Protein AF-A0A522T833-F1 (afdb_monomer)

Secondary structure (DSSP, 8-state):
-HHHHHHHHHHHHHHHHHTT-HHHHHHHHHHHHHHHHHHHHHHHHHHTTT-SGGGGHHHHHHHHHHHHHHHHHH-GGGGTTHHHHHHHHHHHHHHHHHHHHHHHHHTSTTGGGGHHHHHHHSS-SSHHHHHHHHHHHHHHHHHSPPS---S---HHHHHHHHHHHHHHHHHHHHHHHHHHHHHHHTTTT-SGGGGHHHHHHHHHHHHHH-SSS-TTHHHHHHHHHHHHHHHHHHHHHHHHHTSTTGGGGHHHHHHHSS-SSHHHHHHHHHHHHHHHHHHS--

Nearest PDB structures (foldseek):
  6xbw-assembly1_l  TM=3.182E-01  e=1.908E+00  Bos taurus
  8s5u-assembly1_A  TM=2.379E-01  e=3.108E+00  Homo sapiens
  7vvo-assembly1_R  TM=2.683E-01  e=6.320E+00  Homo sapiens

Mean predicted aligned error: 5.24 Å

Solvent-accessible surface area (backbone atoms only — not comparable to full-atom values): 13547 Å² total; per-residue (Å²): 125,72,73,58,60,53,50,51,49,24,50,49,51,40,48,35,41,55,64,31,43,48,25,29,55,32,14,33,48,14,7,52,52,19,40,56,45,24,58,52,48,46,49,55,38,53,75,62,62,53,84,45,78,72,64,50,50,59,43,55,37,17,52,49,31,18,52,31,11,47,47,14,40,76,36,56,70,34,24,67,54,50,19,35,55,45,13,52,53,32,34,53,48,18,55,51,47,29,53,52,21,52,52,46,23,48,68,37,86,70,19,72,84,36,42,71,65,26,53,41,77,33,50,64,63,35,57,30,54,51,50,26,48,22,21,49,34,20,42,54,18,34,72,41,68,58,66,90,63,98,57,70,66,54,69,69,56,43,50,48,51,22,52,53,27,17,50,46,17,18,54,36,19,43,35,44,21,53,51,45,49,38,59,35,51,76,58,68,48,77,47,77,73,59,50,49,53,55,55,45,16,55,52,35,16,52,42,37,67,44,92,73,73,67,85,62,49,36,42,52,39,12,52,50,31,30,52,48,10,54,52,42,26,53,54,24,50,50,50,22,49,68,38,86,66,21,78,84,34,41,68,60,24,55,67,76,40,52,69,49,55,57,25,50,56,38,14,48,23,11,49,35,26,39,54,18,49,40,43,52,76,133

Sequence (282 aa):
MPGATLRELETAVVAEAEAGRMQRSLALLAGLTSGLSGLEVGYMHYRAGFGQRIMWTPIVMTQALQAAGIAAAIQPKLARTLLPAVSALTAVDCATGWFFHIRGIARKPGGWRLIVPNLAMGPPLFAPLLLGISAYLGILAARLQPEFSSASVPAGLRESIERHLCLATGIAALCSGGEALYSHHKNNFRYWVQWTPIAVAPALAAAAFARRGPRWLLPALSVAAMADGAAGFGYHARGILRRPGGHKHLIYNILYGPPVLAPLLFAACGFFGLLATALRGK

Structure (mmCIF, N/CA/C/O backbone):
data_AF-A0A522T833-F1
#
_entry.id   AF-A0A522T833-F1
#
loop_
_atom_site.group_PDB
_atom_site.id
_atom_site.type_symbol
_atom_site.label_atom_id
_atom_site.label_alt_id
_atom_site.label_comp_id
_atom_site.label_asym_id
_atom_site.label_entity_id
_atom_site.label_seq_id
_atom_site.pdbx_PDB_ins_code
_atom_site.Cartn_x
_atom_site.Cartn_y
_atom_site.Cartn_z
_atom_site.occupancy
_atom_site.B_iso_or_equiv
_atom_site.auth_seq_id
_atom_site.auth_comp_id
_atom_site.auth_asym_id
_atom_site.auth_atom_id
_atom_site.pdbx_PDB_model_num
ATOM 1 N N . MET A 1 1 ? 1.651 -26.709 13.028 1.00 45.81 1 MET A N 1
ATOM 2 C CA . MET A 1 1 ? 0.940 -25.956 14.084 1.00 45.81 1 MET A CA 1
ATOM 3 C C . MET A 1 1 ? 0.514 -24.526 13.666 1.00 45.81 1 MET A C 1
ATOM 5 O O . MET A 1 1 ? 0.789 -23.600 14.412 1.00 45.81 1 MET A O 1
ATOM 9 N N . PRO A 1 2 ? -0.207 -24.286 12.545 1.00 47.78 2 PRO A N 1
ATOM 10 C CA . PRO A 1 2 ? -0.674 -22.926 12.192 1.00 47.78 2 PRO A CA 1
ATOM 11 C C . PRO A 1 2 ? -1.841 -22.416 13.059 1.00 47.78 2 PRO A C 1
ATOM 13 O O . PRO A 1 2 ? -2.069 -21.218 13.185 1.00 47.78 2 PRO A O 1
ATOM 16 N N . GLY A 1 3 ? -2.609 -23.337 13.652 1.00 53.69 3 GLY A N 1
ATOM 17 C CA . GLY A 1 3 ? -3.829 -23.013 14.395 1.00 53.69 3 GLY A CA 1
ATOM 18 C C . GLY A 1 3 ? -3.614 -22.445 15.801 1.00 53.69 3 GLY A C 1
ATOM 19 O O . GLY A 1 3 ? -4.577 -21.950 16.373 1.00 53.69 3 GLY A O 1
ATOM 20 N N . ALA A 1 4 ? -2.400 -22.525 16.357 1.00 58.91 4 ALA A N 1
ATOM 21 C CA . ALA A 1 4 ? -2.064 -21.906 17.643 1.00 58.91 4 ALA A CA 1
ATOM 22 C C . ALA A 1 4 ? -1.753 -20.412 17.454 1.00 58.91 4 ALA A C 1
ATOM 24 O O . ALA A 1 4 ? -2.368 -19.566 18.092 1.00 58.91 4 ALA A O 1
ATOM 25 N N . THR A 1 5 ? -0.930 -20.085 16.454 1.00 67.69 5 THR A N 1
ATOM 26 C CA . THR A 1 5 ? -0.502 -18.715 16.132 1.00 67.69 5 THR A CA 1
ATOM 27 C C . THR A 1 5 ? -1.657 -17.823 15.671 1.00 67.69 5 THR A C 1
ATOM 29 O O . THR A 1 5 ? -1.724 -16.651 16.028 1.00 67.69 5 THR A O 1
ATOM 32 N N . LEU A 1 6 ? -2.611 -18.372 14.904 1.00 67.31 6 LEU A N 1
ATOM 33 C CA . LEU A 1 6 ? -3.815 -17.631 14.503 1.00 67.31 6 LEU A CA 1
ATOM 34 C C . LEU A 1 6 ? -4.733 -17.317 15.693 1.00 67.31 6 LEU A C 1
ATOM 36 O O . LEU A 1 6 ? -5.297 -16.230 15.738 1.00 67.31 6 LEU A O 1
ATOM 40 N N . ARG A 1 7 ? -4.856 -18.232 16.665 1.00 73.62 7 ARG A N 1
ATOM 41 C CA . ARG A 1 7 ? -5.650 -17.998 17.883 1.00 73.62 7 ARG A CA 1
ATOM 42 C C . ARG A 1 7 ? -4.988 -16.982 18.805 1.00 73.62 7 ARG A C 1
ATOM 44 O O . ARG A 1 7 ? -5.686 -16.175 19.404 1.00 73.62 7 ARG A O 1
ATOM 51 N N . GLU A 1 8 ? -3.663 -16.999 18.908 1.00 76.19 8 GLU A N 1
ATOM 52 C CA . GLU A 1 8 ? -2.899 -15.989 19.650 1.00 76.19 8 GLU A CA 1
ATOM 53 C C . GLU A 1 8 ? -3.077 -14.597 19.033 1.00 76.19 8 GLU A C 1
ATOM 55 O O . GLU A 1 8 ? -3.381 -13.648 19.751 1.00 76.19 8 GLU A O 1
ATOM 60 N N . LEU A 1 9 ? -2.982 -14.484 17.702 1.00 69.81 9 LEU A N 1
ATOM 61 C CA . LEU A 1 9 ? -3.261 -13.240 16.974 1.00 69.81 9 LEU A CA 1
ATOM 62 C C . LEU A 1 9 ? -4.707 -12.773 17.152 1.00 69.81 9 LEU A C 1
ATOM 64 O O . LEU A 1 9 ? -4.934 -11.594 17.404 1.00 69.81 9 LEU A O 1
ATOM 68 N N . GLU A 1 10 ? -5.677 -13.683 17.042 1.00 73.81 10 GLU A N 1
ATOM 69 C CA . GLU A 1 10 ? -7.087 -13.379 17.293 1.00 73.81 10 GLU A CA 1
ATOM 70 C C . GLU A 1 10 ? -7.272 -12.837 18.712 1.00 73.81 10 GLU A C 1
ATOM 72 O O . GLU A 1 10 ? -7.846 -11.767 18.888 1.00 73.81 10 GLU A O 1
ATOM 77 N N . THR A 1 11 ? -6.698 -13.516 19.706 1.00 76.00 11 THR A N 1
ATOM 78 C CA . THR A 1 11 ? -6.766 -13.113 21.116 1.00 76.00 11 THR A CA 1
ATOM 79 C C . THR A 1 11 ? -6.113 -11.753 21.336 1.00 76.00 11 THR A C 1
ATOM 81 O O . THR A 1 11 ? -6.692 -10.912 22.010 1.00 76.00 11 THR A O 1
ATOM 84 N N . ALA A 1 12 ? -4.948 -11.494 20.737 1.00 73.31 12 ALA A N 1
ATOM 85 C CA . ALA A 1 12 ? -4.255 -10.216 20.857 1.00 73.31 12 ALA A CA 1
ATOM 86 C C . ALA A 1 12 ? -5.044 -9.070 20.207 1.00 73.31 12 ALA A C 1
ATOM 88 O O . ALA A 1 12 ? -5.226 -8.026 20.822 1.00 73.31 12 ALA A O 1
ATOM 89 N N . VAL A 1 13 ? -5.563 -9.256 18.989 1.00 70.62 13 VAL A N 1
ATOM 90 C CA . VAL A 1 13 ? -6.344 -8.223 18.284 1.00 70.62 13 VAL A CA 1
ATOM 91 C C . VAL A 1 13 ? -7.682 -7.970 18.975 1.00 70.62 13 VAL A C 1
ATOM 93 O O . VAL A 1 13 ? -8.104 -6.818 19.083 1.00 70.62 13 VAL A O 1
ATOM 96 N N . VAL A 1 14 ? -8.341 -9.023 19.465 1.00 69.75 14 VAL A N 1
ATOM 97 C CA . VAL A 1 14 ? -9.557 -8.897 20.274 1.00 69.75 14 VAL A CA 1
ATOM 98 C C . VAL A 1 14 ? -9.240 -8.182 21.583 1.00 69.75 14 VAL A C 1
ATOM 100 O O . VAL A 1 14 ? -9.942 -7.234 21.899 1.00 69.75 14 VAL A O 1
ATOM 103 N N . ALA A 1 15 ? -8.151 -8.519 22.275 1.00 68.56 15 ALA A N 1
ATOM 104 C CA . ALA A 1 15 ? -7.731 -7.826 23.491 1.00 68.56 15 ALA A CA 1
ATOM 105 C C . ALA A 1 15 ? -7.386 -6.346 23.240 1.00 68.56 15 ALA A C 1
ATOM 107 O O . ALA A 1 15 ? -7.728 -5.494 24.051 1.00 68.56 15 ALA A O 1
ATOM 108 N N . GLU A 1 16 ? -6.752 -6.001 22.113 1.00 70.12 16 GLU A N 1
ATOM 109 C CA . GLU A 1 16 ? -6.527 -4.607 21.697 1.00 70.12 16 GLU A CA 1
ATOM 110 C C . GLU A 1 16 ? -7.848 -3.876 21.411 1.00 70.12 16 GLU A C 1
ATOM 112 O O . GLU A 1 16 ? -8.008 -2.707 21.772 1.00 70.12 16 GLU A O 1
ATOM 117 N N . ALA A 1 17 ? -8.804 -4.556 20.768 1.00 63.91 17 ALA A N 1
ATOM 118 C CA . ALA A 1 17 ? -10.136 -4.017 20.522 1.00 63.91 17 ALA A CA 1
ATOM 119 C C . ALA A 1 17 ? -10.894 -3.797 21.839 1.00 63.91 17 ALA A C 1
ATOM 121 O O . ALA A 1 17 ? -11.372 -2.694 22.083 1.00 63.91 17 ALA A O 1
ATOM 122 N N . GLU A 1 18 ? -10.950 -4.809 22.703 1.00 62.34 18 GLU A N 1
ATOM 123 C CA . GLU A 1 18 ? -11.589 -4.787 24.023 1.00 62.34 18 GLU A CA 1
ATOM 124 C C . GLU A 1 18 ? -10.949 -3.760 24.956 1.00 62.34 18 GLU A C 1
ATOM 126 O O . GLU A 1 18 ? -11.654 -3.091 25.705 1.00 62.34 18 GLU A O 1
ATOM 131 N N . ALA A 1 19 ? -9.634 -3.560 24.857 1.00 61.16 19 ALA A N 1
ATOM 132 C CA . ALA A 1 19 ? -8.929 -2.521 25.594 1.00 61.16 19 ALA A CA 1
ATOM 133 C C . ALA A 1 19 ? -9.053 -1.117 24.969 1.00 61.16 19 ALA A C 1
ATOM 135 O O . ALA A 1 19 ? -8.420 -0.175 25.449 1.00 61.16 19 ALA A O 1
ATOM 136 N N . GLY A 1 20 ? -9.833 -0.957 23.893 1.00 60.78 20 GLY A N 1
ATOM 137 C CA . GLY A 1 20 ? -10.094 0.334 23.254 1.00 60.78 20 GLY A CA 1
ATOM 138 C C . GLY A 1 20 ? -8.896 0.933 22.507 1.00 60.78 20 GLY A C 1
ATOM 139 O O . GLY A 1 20 ? -8.914 2.114 22.163 1.00 60.78 20 GLY A O 1
ATOM 140 N N . ARG A 1 21 ? -7.856 0.140 22.226 1.00 76.06 21 ARG A N 1
ATOM 141 C CA . ARG A 1 21 ? -6.595 0.596 21.612 1.00 76.06 21 ARG A CA 1
ATOM 142 C C . ARG A 1 21 ? -6.594 0.543 20.084 1.00 76.06 21 ARG A C 1
ATOM 144 O O . ARG A 1 21 ? -5.669 1.035 19.439 1.00 76.06 21 ARG A O 1
ATOM 151 N N . MET A 1 22 ? -7.663 0.018 19.481 1.00 81.00 22 MET A N 1
ATOM 152 C CA . MET A 1 22 ? -7.823 -0.116 18.026 1.00 81.00 22 MET A CA 1
ATOM 153 C C . MET A 1 22 ? -7.601 1.199 17.261 1.00 81.00 22 MET A C 1
ATOM 155 O O . MET A 1 22 ? -7.040 1.190 16.165 1.00 81.00 22 MET A O 1
ATOM 159 N N . GLN A 1 23 ? -7.989 2.340 17.843 1.00 88.19 23 GLN A N 1
ATOM 160 C CA . GLN A 1 23 ? -7.708 3.654 17.261 1.00 88.19 23 GLN A CA 1
ATOM 161 C C . GLN A 1 23 ? -6.204 3.865 17.051 1.00 88.19 23 GLN A C 1
ATOM 163 O O . GLN A 1 23 ? -5.796 4.285 15.965 1.00 88.19 23 GLN A O 1
ATOM 168 N N . ARG A 1 24 ? -5.381 3.583 18.071 1.00 89.44 24 ARG A N 1
ATOM 169 C CA . ARG A 1 24 ? -3.925 3.768 18.012 1.00 89.44 24 ARG A CA 1
ATOM 170 C C . ARG A 1 24 ? -3.296 2.814 17.012 1.00 89.44 24 ARG A C 1
ATOM 172 O O . ARG A 1 24 ? -2.482 3.250 16.205 1.00 89.44 24 ARG A O 1
ATOM 179 N N . SER A 1 25 ? -3.717 1.551 17.015 1.00 89.56 25 SER A N 1
ATOM 180 C CA . SER A 1 25 ? -3.191 0.544 16.090 1.00 89.56 25 SER A CA 1
ATOM 181 C C . SER A 1 25 ? -3.499 0.893 14.633 1.00 89.56 25 SER A C 1
ATOM 183 O O . SER A 1 25 ? -2.603 0.826 13.796 1.00 89.56 25 SER A O 1
ATOM 185 N N . LEU A 1 26 ? -4.720 1.346 14.318 1.00 91.75 26 LEU A N 1
ATOM 186 C CA . LEU A 1 26 ? -5.066 1.795 12.963 1.00 91.75 26 LEU A CA 1
ATOM 187 C C . LEU A 1 26 ? -4.361 3.100 12.570 1.00 91.75 26 LEU A C 1
ATOM 189 O O . LEU A 1 26 ? -3.953 3.238 11.419 1.00 91.75 26 LEU A O 1
ATOM 193 N N . ALA A 1 27 ? -4.178 4.038 13.506 1.00 94.75 27 ALA A N 1
ATOM 194 C CA . ALA A 1 27 ? -3.418 5.264 13.259 1.00 94.75 27 ALA A CA 1
ATOM 195 C C . ALA A 1 27 ? -1.940 4.966 12.962 1.00 94.75 27 ALA A C 1
ATOM 197 O O . ALA A 1 27 ? -1.383 5.490 11.995 1.00 94.75 27 ALA A O 1
ATOM 198 N N . LEU A 1 28 ? -1.324 4.077 13.746 1.00 94.69 28 LEU A N 1
ATOM 199 C CA . LEU A 1 28 ? 0.041 3.621 13.512 1.00 94.69 28 LEU A CA 1
ATOM 200 C C . LEU A 1 28 ? 0.145 2.888 12.174 1.00 94.69 28 LEU A C 1
ATOM 202 O O . LEU A 1 28 ? 1.063 3.156 11.406 1.00 94.69 28 LEU A O 1
ATOM 206 N N . LEU A 1 29 ? -0.814 2.011 11.869 1.00 95.00 29 LEU A N 1
ATOM 207 C CA . LEU A 1 29 ? -0.853 1.278 10.608 1.00 95.00 29 LEU A CA 1
ATOM 208 C C . LEU A 1 29 ? -0.927 2.229 9.412 1.00 95.00 29 LEU A C 1
ATOM 210 O O . LEU A 1 29 ? -0.100 2.112 8.514 1.00 95.00 29 LEU A O 1
ATOM 214 N N . ALA A 1 30 ? -1.836 3.210 9.446 1.00 97.06 30 ALA A N 1
ATOM 215 C CA . ALA A 1 30 ? -1.938 4.258 8.433 1.00 97.06 30 ALA A CA 1
ATOM 216 C C . ALA A 1 30 ? -0.611 5.010 8.253 1.00 97.06 30 ALA A C 1
ATOM 218 O O . ALA A 1 30 ? -0.173 5.243 7.125 1.00 97.06 30 ALA A O 1
ATOM 219 N N . GLY A 1 31 ? 0.058 5.355 9.358 1.00 97.62 31 GLY A N 1
ATOM 220 C CA . GLY A 1 31 ? 1.338 6.052 9.318 1.00 97.62 31 GLY A CA 1
ATOM 221 C C . GLY A 1 31 ? 2.476 5.202 8.736 1.00 97.62 31 GLY A C 1
ATOM 222 O O . GLY A 1 31 ? 3.227 5.673 7.881 1.00 97.62 31 GLY A O 1
ATOM 223 N N . LEU A 1 32 ? 2.592 3.937 9.150 1.00 96.12 32 LEU A N 1
ATOM 224 C CA . LEU A 1 32 ? 3.627 3.013 8.675 1.00 96.12 32 LEU A CA 1
ATOM 225 C C . LEU A 1 32 ? 3.449 2.667 7.193 1.00 96.12 32 LEU A C 1
ATOM 227 O O . LEU A 1 32 ? 4.419 2.713 6.433 1.00 96.12 32 LEU A O 1
ATOM 231 N N . THR A 1 33 ? 2.222 2.369 6.755 1.00 96.19 33 THR A N 1
ATOM 232 C CA . THR A 1 33 ? 1.945 2.067 5.343 1.00 96.19 33 THR A CA 1
ATOM 233 C C . THR A 1 33 ? 2.114 3.304 4.464 1.00 96.19 33 THR A C 1
ATOM 235 O O . THR A 1 33 ? 2.629 3.186 3.350 1.00 96.19 33 THR A O 1
ATOM 238 N N . SER A 1 34 ? 1.780 4.496 4.976 1.00 97.94 34 SER A N 1
ATOM 239 C CA . SER A 1 34 ? 2.074 5.770 4.310 1.00 97.94 34 SER A CA 1
ATOM 240 C C . SER A 1 34 ? 3.576 6.005 4.161 1.00 97.94 34 SER A C 1
ATOM 242 O O . SER A 1 34 ? 4.025 6.403 3.092 1.00 97.94 34 SER A O 1
ATOM 244 N N . GLY A 1 35 ? 4.374 5.702 5.188 1.00 96.94 35 GLY A N 1
ATOM 245 C CA . GLY A 1 35 ? 5.833 5.814 5.139 1.00 96.94 35 GLY A CA 1
ATOM 246 C C . GLY A 1 35 ? 6.479 4.902 4.098 1.00 96.94 35 GLY A C 1
ATOM 247 O O . GLY A 1 35 ? 7.267 5.363 3.273 1.00 96.94 35 GLY A O 1
ATOM 248 N N . LEU A 1 36 ? 6.099 3.619 4.093 1.00 94.62 36 LEU A N 1
ATOM 249 C CA . LEU A 1 36 ? 6.553 2.658 3.078 1.00 94.62 36 LEU A CA 1
ATOM 250 C C . LEU A 1 36 ? 6.160 3.112 1.667 1.00 94.62 36 LEU A C 1
ATOM 252 O O . LEU A 1 36 ? 6.987 3.091 0.755 1.00 94.62 36 LEU A O 1
ATOM 256 N N . SER A 1 37 ? 4.922 3.584 1.505 1.00 95.50 37 SER A N 1
ATOM 257 C CA . SER A 1 37 ? 4.444 4.143 0.238 1.00 95.50 37 SER A CA 1
ATOM 258 C C . SER A 1 37 ? 5.213 5.408 -0.148 1.00 95.50 37 SER A C 1
ATOM 260 O O . SER A 1 37 ? 5.535 5.579 -1.314 1.00 95.50 37 SER A O 1
ATOM 262 N N . GLY A 1 38 ? 5.553 6.278 0.805 1.00 95.62 38 GLY A N 1
ATOM 263 C CA . GLY A 1 38 ? 6.277 7.529 0.573 1.00 95.62 38 GLY A CA 1
ATOM 264 C C . GLY A 1 38 ? 7.696 7.322 0.058 1.00 95.62 38 GLY A C 1
ATOM 265 O O . GLY A 1 38 ? 8.121 8.028 -0.857 1.00 95.62 38 GLY A O 1
ATOM 266 N N . LEU A 1 39 ? 8.402 6.313 0.579 1.00 93.56 39 LEU A N 1
ATOM 267 C CA . LEU A 1 39 ? 9.700 5.901 0.042 1.00 93.56 39 LEU A CA 1
ATOM 268 C C . LEU A 1 39 ? 9.568 5.477 -1.426 1.00 93.56 39 LEU A C 1
ATOM 270 O O . LEU A 1 39 ? 10.308 5.970 -2.276 1.00 93.56 39 LEU A O 1
ATOM 274 N N . GLU A 1 40 ? 8.589 4.618 -1.724 1.00 92.19 40 GLU A N 1
ATOM 275 C CA . GLU A 1 40 ? 8.315 4.108 -3.070 1.00 92.19 40 GLU A CA 1
ATOM 276 C C . GLU A 1 40 ? 7.911 5.231 -4.046 1.00 92.19 40 GLU A C 1
ATOM 278 O O . GLU A 1 40 ? 8.488 5.379 -5.123 1.00 92.19 40 GLU A O 1
ATOM 283 N N . VAL A 1 41 ? 6.971 6.085 -3.636 1.00 93.75 41 VAL A N 1
ATOM 284 C CA . VAL A 1 41 ? 6.493 7.256 -4.384 1.00 93.75 41 VAL A CA 1
ATOM 285 C C . VAL A 1 41 ? 7.640 8.209 -4.694 1.00 93.75 41 VAL A C 1
ATOM 287 O O . VAL A 1 41 ? 7.798 8.616 -5.846 1.00 93.75 41 VAL A O 1
ATOM 290 N N . GLY A 1 42 ? 8.451 8.556 -3.689 1.00 92.81 42 GLY A N 1
ATOM 291 C CA . GLY A 1 42 ? 9.518 9.541 -3.831 1.00 92.81 42 GLY A CA 1
ATOM 292 C C . GLY A 1 42 ? 10.517 9.147 -4.910 1.00 92.81 42 GLY A C 1
ATOM 293 O O . GLY A 1 42 ? 10.820 9.936 -5.808 1.00 92.81 42 GLY A O 1
ATOM 294 N N . TYR A 1 43 ? 10.977 7.897 -4.879 1.00 89.94 43 TYR A N 1
ATOM 295 C CA . TYR A 1 43 ? 11.963 7.445 -5.849 1.00 89.94 43 TYR A CA 1
ATOM 296 C C . TYR A 1 43 ? 11.334 7.158 -7.227 1.00 89.94 43 TYR A C 1
ATOM 298 O O . TYR A 1 43 ? 11.963 7.421 -8.253 1.00 89.94 43 TYR A O 1
ATOM 306 N N . MET A 1 44 ? 10.081 6.693 -7.295 1.00 90.38 44 MET A N 1
ATOM 307 C CA . MET A 1 44 ? 9.386 6.489 -8.574 1.00 90.38 44 MET A CA 1
ATOM 308 C C . MET A 1 44 ? 9.102 7.811 -9.296 1.00 90.38 44 MET A C 1
ATOM 310 O O . MET A 1 44 ? 9.288 7.904 -10.512 1.00 90.38 44 MET A O 1
ATOM 314 N N . HIS A 1 45 ? 8.731 8.860 -8.561 1.00 93.75 45 HIS A N 1
ATOM 315 C CA . HIS A 1 45 ? 8.558 10.200 -9.122 1.00 93.75 45 HIS A CA 1
ATOM 316 C C . HIS A 1 45 ? 9.900 10.835 -9.510 1.00 93.75 45 HIS A C 1
ATOM 318 O O . HIS A 1 45 ? 9.975 11.511 -10.540 1.00 93.75 45 HIS A O 1
ATOM 324 N N . TYR A 1 46 ? 10.972 10.540 -8.765 1.00 92.12 46 TYR A N 1
ATOM 325 C CA . TYR A 1 46 ? 12.335 10.921 -9.136 1.00 92.12 46 TYR A CA 1
ATOM 326 C C . TYR A 1 46 ? 12.770 10.300 -10.468 1.00 92.12 46 TYR A C 1
ATOM 328 O O . TYR A 1 46 ? 13.257 11.013 -11.342 1.00 92.12 46 TYR A O 1
ATOM 336 N N . ARG A 1 47 ? 12.520 9.001 -10.688 1.00 87.94 47 ARG A N 1
ATOM 337 C CA . ARG A 1 47 ? 12.795 8.337 -11.982 1.00 87.94 47 ARG A CA 1
ATOM 338 C C . ARG A 1 47 ? 12.023 8.957 -13.143 1.00 87.94 47 ARG A C 1
ATOM 340 O O . ARG A 1 47 ? 12.503 8.954 -14.271 1.00 87.94 47 ARG A O 1
ATOM 347 N N . ALA A 1 48 ? 10.818 9.447 -12.868 1.00 87.12 48 ALA A N 1
ATOM 348 C CA . ALA A 1 48 ? 9.987 10.159 -13.830 1.00 87.12 48 ALA A CA 1
ATOM 349 C C . ALA A 1 48 ? 10.368 11.650 -13.972 1.00 87.12 48 ALA A C 1
ATOM 351 O O . ALA A 1 48 ? 9.730 12.374 -14.736 1.00 87.12 48 ALA A O 1
ATOM 352 N N . GLY A 1 49 ? 11.393 12.114 -13.249 1.00 91.25 49 GLY A N 1
ATOM 353 C CA . GLY A 1 49 ? 11.980 13.447 -13.371 1.00 91.25 49 GLY A CA 1
ATOM 354 C C . GLY A 1 49 ? 11.167 14.586 -12.757 1.00 91.25 49 GLY A C 1
ATOM 355 O O . GLY A 1 49 ? 11.476 15.738 -13.037 1.00 91.25 49 GLY A O 1
ATOM 356 N N . PHE A 1 50 ? 10.127 14.307 -11.958 1.00 91.81 50 PHE A N 1
ATOM 357 C CA . PHE A 1 50 ? 9.239 15.340 -11.391 1.00 91.81 50 PHE A CA 1
ATOM 358 C C . PHE A 1 50 ? 8.740 16.372 -12.418 1.00 91.81 50 PHE A C 1
ATOM 360 O O . PHE A 1 50 ? 8.669 17.568 -12.137 1.00 91.81 50 PHE A O 1
ATOM 367 N N . GLY A 1 51 ? 8.366 15.917 -13.617 1.00 85.81 51 GLY A N 1
ATOM 368 C CA . GLY A 1 51 ? 8.019 16.801 -14.737 1.00 85.81 51 GLY A CA 1
ATOM 369 C C . GLY A 1 51 ? 6.837 17.755 -14.498 1.00 85.81 51 GLY A C 1
ATOM 370 O O . GLY A 1 51 ? 6.595 18.639 -15.314 1.00 85.81 51 GLY A O 1
ATOM 371 N N . GLN A 1 52 ? 6.087 17.600 -13.402 1.00 91.56 52 GLN A N 1
ATOM 372 C CA . GLN A 1 52 ? 5.033 18.525 -12.983 1.00 91.56 52 GLN A CA 1
ATOM 373 C C . GLN A 1 52 ? 5.137 18.811 -11.485 1.00 91.56 52 GLN A C 1
ATOM 375 O O . GLN A 1 52 ? 5.407 17.911 -10.694 1.00 91.56 52 GLN A O 1
ATOM 380 N N . ARG A 1 53 ? 4.825 20.046 -11.069 1.00 94.81 53 ARG A N 1
ATOM 381 C CA . ARG A 1 53 ? 4.860 20.449 -9.649 1.00 94.81 53 ARG A CA 1
ATOM 382 C C . ARG A 1 53 ? 3.961 19.586 -8.760 1.00 94.81 53 ARG A C 1
ATOM 384 O O . ARG A 1 53 ? 4.325 19.295 -7.629 1.00 94.81 53 ARG A O 1
ATOM 391 N N . ILE A 1 54 ? 2.833 19.119 -9.294 1.00 95.62 54 ILE A N 1
ATOM 392 C CA . ILE A 1 54 ? 1.911 18.239 -8.567 1.00 95.62 54 ILE A CA 1
ATOM 393 C C . ILE A 1 54 ? 2.533 16.884 -8.201 1.00 95.62 54 ILE A C 1
ATOM 395 O O . ILE A 1 54 ? 2.083 16.225 -7.283 1.00 95.62 54 ILE A O 1
ATOM 399 N N . MET A 1 55 ? 3.624 16.467 -8.844 1.00 96.75 55 MET A N 1
ATOM 400 C CA . MET A 1 55 ? 4.308 15.223 -8.481 1.00 96.75 55 MET A CA 1
ATOM 401 C C . MET A 1 55 ? 4.990 15.283 -7.106 1.00 96.75 55 MET A C 1
ATOM 403 O O . MET A 1 55 ? 5.374 14.234 -6.595 1.00 96.75 55 MET A O 1
ATOM 407 N N . TRP A 1 56 ? 5.140 16.473 -6.515 1.00 97.19 56 TRP A N 1
ATOM 408 C CA . TRP A 1 56 ? 5.695 16.665 -5.173 1.00 97.19 56 TRP A CA 1
ATOM 409 C C . TRP A 1 56 ? 4.653 16.532 -4.062 1.00 97.19 56 TRP A C 1
ATOM 411 O O . TRP A 1 56 ? 5.013 16.219 -2.928 1.00 97.19 56 TRP A O 1
ATOM 421 N N . THR A 1 57 ? 3.370 16.744 -4.366 1.00 97.94 57 THR A N 1
ATOM 422 C CA . THR A 1 57 ? 2.306 16.686 -3.359 1.00 97.94 57 THR A CA 1
ATOM 423 C C . THR A 1 57 ? 2.192 15.315 -2.684 1.00 97.94 57 THR A C 1
ATOM 425 O O . THR A 1 57 ? 2.177 15.314 -1.451 1.00 97.94 57 THR A O 1
ATOM 428 N N . PRO A 1 58 ? 2.272 14.154 -3.374 1.00 97.44 58 PRO A N 1
ATOM 429 C CA . PRO A 1 58 ? 2.198 12.866 -2.683 1.00 97.44 58 PRO A CA 1
ATOM 430 C C . PRO A 1 58 ? 3.409 12.593 -1.780 1.00 97.44 58 PRO A C 1
ATOM 432 O O . PRO A 1 58 ? 3.294 11.863 -0.799 1.00 97.44 58 PRO A O 1
ATOM 435 N N . ILE A 1 59 ? 4.568 13.213 -2.028 1.00 96.81 59 ILE A N 1
ATOM 436 C CA . ILE A 1 59 ? 5.725 13.109 -1.122 1.00 96.81 59 ILE A CA 1
ATOM 437 C C . ILE A 1 59 ? 5.428 13.856 0.173 1.00 96.81 59 ILE A C 1
ATOM 439 O O . ILE A 1 59 ? 5.580 13.303 1.256 1.00 96.81 59 ILE A O 1
ATOM 443 N N . VAL A 1 60 ? 4.940 15.092 0.075 1.00 98.19 60 VAL A N 1
ATOM 444 C CA . VAL A 1 60 ? 4.576 15.872 1.263 1.00 98.19 60 VAL A CA 1
ATOM 445 C C . VAL A 1 60 ? 3.446 15.182 2.030 1.00 98.19 60 VAL A C 1
ATOM 447 O O . VAL A 1 60 ? 3.535 15.038 3.248 1.00 98.19 60 VAL A O 1
ATOM 450 N N . MET A 1 61 ? 2.412 14.702 1.331 1.00 98.50 61 MET A N 1
ATOM 451 C CA . MET A 1 61 ? 1.263 14.041 1.955 1.00 98.50 61 MET A CA 1
ATOM 452 C C . MET A 1 61 ? 1.638 12.709 2.615 1.00 98.50 61 MET A C 1
ATOM 454 O O . MET A 1 61 ? 1.200 12.453 3.733 1.00 98.50 61 MET A O 1
ATOM 458 N N . THR A 1 62 ? 2.497 11.888 2.000 1.00 98.12 62 THR A N 1
ATOM 459 C CA . THR A 1 62 ? 2.940 10.619 2.612 1.00 98.12 62 THR A CA 1
ATOM 460 C C . THR A 1 62 ? 3.716 10.836 3.909 1.00 98.12 62 THR A C 1
ATOM 462 O O . THR A 1 62 ? 3.460 10.137 4.893 1.00 98.12 62 THR A O 1
ATOM 465 N N . GLN A 1 63 ? 4.620 11.822 3.941 1.00 98.25 63 GLN A N 1
ATOM 466 C CA . GLN A 1 63 ? 5.375 12.177 5.147 1.00 98.25 63 GLN A CA 1
ATOM 467 C C . GLN A 1 63 ? 4.468 12.796 6.219 1.00 98.25 63 GLN A C 1
ATOM 469 O O . GLN A 1 63 ? 4.559 12.438 7.394 1.00 98.25 63 GLN A O 1
ATOM 474 N N . ALA A 1 64 ? 3.544 13.676 5.818 1.00 98.56 64 ALA A N 1
ATOM 475 C CA . ALA A 1 64 ? 2.575 1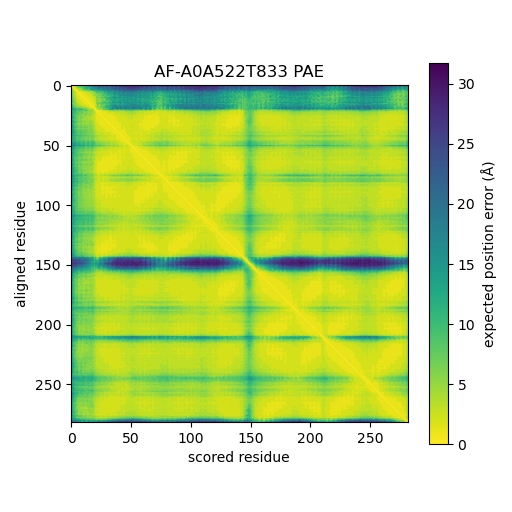4.274 6.730 1.00 98.56 64 ALA A CA 1
ATOM 476 C C . ALA A 1 64 ? 1.667 13.210 7.363 1.00 98.56 64 ALA A C 1
ATOM 478 O O . ALA A 1 64 ? 1.472 13.217 8.578 1.00 98.56 64 ALA A O 1
ATOM 479 N N . LEU A 1 65 ? 1.144 12.270 6.569 1.00 98.62 65 LEU A N 1
ATOM 480 C CA . LEU A 1 65 ? 0.299 11.185 7.063 1.00 98.62 65 LEU A CA 1
ATOM 481 C C . LEU A 1 65 ? 1.089 10.199 7.933 1.00 98.62 65 LEU A C 1
ATOM 483 O O . LEU A 1 65 ? 0.565 9.743 8.947 1.00 98.62 65 LEU A O 1
ATOM 487 N N . GLN A 1 66 ? 2.357 9.925 7.605 1.00 98.50 66 GLN A N 1
ATOM 488 C CA . GLN A 1 66 ? 3.239 9.136 8.467 1.00 98.50 66 GLN A CA 1
ATOM 489 C C . GLN A 1 66 ? 3.400 9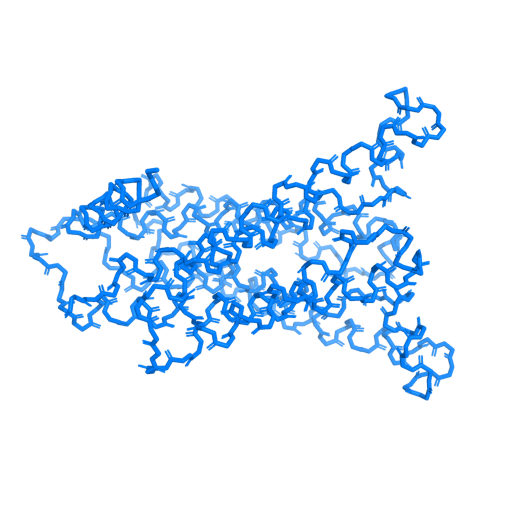.782 9.846 1.00 98.50 66 GLN A C 1
ATOM 491 O O . GLN A 1 66 ? 3.148 9.135 10.866 1.00 98.50 66 GLN A O 1
ATOM 496 N N . ALA A 1 67 ? 3.765 11.066 9.879 1.00 98.31 67 ALA A N 1
ATOM 497 C CA . ALA A 1 67 ? 3.927 11.813 11.118 1.00 98.31 67 ALA A CA 1
ATOM 498 C C . ALA A 1 67 ? 2.611 11.896 11.906 1.00 98.31 67 ALA A C 1
ATOM 500 O O . ALA A 1 67 ? 2.598 11.629 13.106 1.00 98.31 67 ALA A O 1
ATOM 501 N N . ALA A 1 68 ? 1.493 12.198 11.238 1.00 97.88 68 ALA A N 1
ATOM 502 C CA . ALA A 1 68 ? 0.179 12.279 11.867 1.00 97.88 68 ALA A CA 1
ATOM 503 C C . ALA A 1 68 ? -0.279 10.929 12.439 1.00 97.88 68 ALA A C 1
ATOM 505 O O . ALA A 1 68 ? -0.819 10.898 13.541 1.00 97.88 68 ALA A O 1
ATOM 506 N N . GLY A 1 69 ? -0.040 9.821 11.730 1.00 96.94 69 GLY A N 1
ATOM 507 C CA . GLY A 1 69 ? -0.365 8.469 12.189 1.00 96.94 69 GLY A CA 1
ATOM 508 C C . GLY A 1 69 ? 0.423 8.064 13.435 1.00 96.94 69 GLY A C 1
ATOM 509 O O . GLY A 1 69 ? -0.170 7.632 14.423 1.00 96.94 69 GLY A O 1
ATOM 510 N N . ILE A 1 70 ? 1.744 8.287 13.436 1.00 96.88 70 ILE A N 1
ATOM 511 C CA . ILE A 1 70 ? 2.608 8.027 14.602 1.00 96.88 70 ILE A CA 1
ATOM 512 C C . ILE A 1 70 ? 2.209 8.928 15.778 1.00 96.88 70 ILE A C 1
ATOM 514 O O . ILE A 1 70 ? 2.017 8.451 16.896 1.00 96.88 70 ILE A O 1
ATOM 518 N N . ALA A 1 71 ? 2.017 10.225 15.531 1.00 95.44 71 ALA A N 1
ATOM 519 C CA . ALA A 1 71 ? 1.631 11.175 16.566 1.00 95.44 71 ALA A CA 1
ATOM 520 C C . ALA A 1 71 ? 0.245 10.861 17.152 1.00 95.44 71 ALA A C 1
ATOM 522 O O . ALA A 1 71 ? 0.054 10.988 18.356 1.00 95.44 71 ALA A O 1
ATOM 523 N N . ALA A 1 72 ? -0.711 10.402 16.340 1.00 93.50 72 ALA A N 1
ATOM 524 C CA . ALA A 1 72 ? -2.032 9.966 16.792 1.00 93.50 72 ALA A CA 1
ATOM 525 C C . ALA A 1 72 ? -2.015 8.623 17.540 1.00 93.50 72 ALA A C 1
ATOM 527 O O . ALA A 1 72 ? -2.898 8.379 18.364 1.00 93.50 72 ALA A O 1
ATOM 528 N N . ALA A 1 73 ? -1.027 7.763 17.279 1.00 91.81 73 ALA A N 1
ATOM 529 C CA . ALA A 1 73 ? -0.806 6.547 18.056 1.00 91.81 73 ALA A CA 1
ATOM 530 C C . ALA A 1 73 ? -0.231 6.856 19.450 1.00 91.81 73 ALA A C 1
ATOM 532 O O . ALA A 1 73 ? -0.597 6.200 20.420 1.00 91.81 73 ALA A O 1
ATOM 533 N N . ILE A 1 74 ? 0.621 7.881 19.563 1.00 92.06 74 ILE A N 1
ATOM 534 C CA . ILE A 1 74 ? 1.202 8.330 20.840 1.00 92.06 74 ILE A CA 1
ATOM 535 C C . ILE A 1 74 ? 0.210 9.209 21.620 1.00 92.06 74 ILE A C 1
ATOM 537 O O . ILE A 1 74 ? 0.057 9.060 22.831 1.00 92.06 74 ILE A O 1
ATOM 541 N N . GLN A 1 75 ? -0.482 10.122 20.933 1.00 90.12 75 GLN A N 1
ATOM 542 C CA . GLN A 1 75 ? -1.360 11.126 21.526 1.00 90.12 75 GLN A CA 1
ATOM 543 C C . GLN A 1 75 ? -2.789 11.034 20.956 1.00 90.12 75 GLN A C 1
ATOM 545 O O . GLN A 1 75 ? -3.070 11.592 19.889 1.00 90.12 75 GLN A O 1
ATOM 550 N N . PRO A 1 76 ? -3.749 10.449 21.702 1.00 82.88 76 PRO A N 1
ATOM 551 C CA . PRO A 1 76 ? -5.107 10.191 21.207 1.00 82.88 76 PRO A CA 1
ATOM 552 C C . PRO A 1 76 ? -5.884 11.435 20.750 1.00 82.88 76 PRO A C 1
ATOM 554 O O . PRO A 1 76 ? -6.750 11.355 19.882 1.00 82.88 76 PRO A O 1
ATOM 557 N N . LYS A 1 77 ? -5.570 12.621 21.290 1.00 88.19 77 LYS A N 1
ATOM 558 C CA . LYS A 1 77 ? -6.189 13.885 20.848 1.00 88.19 77 LYS A CA 1
ATOM 559 C C . LYS A 1 77 ? -5.907 14.172 19.369 1.00 88.19 77 LYS A C 1
ATOM 561 O O . LYS A 1 77 ? -6.798 14.637 18.663 1.00 88.19 77 LYS A O 1
ATOM 566 N N . LEU A 1 78 ? -4.700 13.853 18.893 1.00 91.38 78 LEU A N 1
ATOM 567 C CA . LEU A 1 78 ? -4.297 14.088 17.502 1.00 91.38 78 LEU A CA 1
ATOM 568 C C . LEU A 1 78 ? -5.013 13.156 16.523 1.00 91.38 78 LEU A C 1
ATOM 570 O O . LEU A 1 78 ? -5.176 13.513 15.358 1.00 91.38 78 LEU A O 1
ATOM 574 N N . ALA A 1 79 ? -5.518 12.015 16.999 1.00 87.31 79 ALA A N 1
ATOM 575 C CA . ALA A 1 79 ? -6.354 11.124 16.205 1.00 87.31 79 ALA A CA 1
ATOM 576 C C . ALA A 1 79 ? -7.698 11.749 15.811 1.00 87.31 79 ALA A C 1
ATOM 578 O O . ALA A 1 79 ? -8.280 11.342 14.815 1.00 87.31 79 ALA A O 1
ATOM 579 N N . ARG A 1 80 ? -8.192 12.737 16.571 1.00 85.62 80 ARG A N 1
ATOM 580 C CA . ARG A 1 80 ? -9.467 13.425 16.302 1.00 85.62 80 ARG A CA 1
ATOM 581 C C . ARG A 1 80 ? -9.304 14.776 15.609 1.00 85.62 80 ARG A C 1
ATOM 583 O O . ARG A 1 80 ? -10.283 15.306 15.100 1.00 85.62 80 ARG A O 1
ATOM 590 N N . THR A 1 81 ? -8.099 15.341 15.603 1.00 90.75 81 THR A N 1
ATOM 591 C CA . THR A 1 81 ? -7.843 16.678 15.051 1.00 90.75 81 THR A CA 1
ATOM 592 C C . THR A 1 81 ? -6.947 16.611 13.821 1.00 90.75 81 THR A C 1
ATOM 594 O O . THR A 1 81 ? -7.394 16.890 12.712 1.00 90.75 81 THR A O 1
ATOM 597 N N . LEU A 1 82 ? -5.694 16.191 13.998 1.00 95.31 82 LEU A N 1
ATOM 598 C CA . LEU A 1 82 ? -4.671 16.210 12.955 1.00 95.31 82 LEU A CA 1
ATOM 599 C C . LEU A 1 82 ? -4.839 15.065 11.950 1.00 95.31 82 LEU A C 1
ATOM 601 O O . LEU A 1 82 ? -4.877 15.303 10.744 1.00 95.31 82 LEU A O 1
ATOM 605 N N . LEU A 1 83 ? -4.957 13.827 12.439 1.00 96.00 83 LEU A N 1
ATOM 606 C CA . LEU A 1 83 ? -5.036 12.633 11.598 1.00 96.00 83 LEU A CA 1
ATOM 607 C C . LEU A 1 83 ? -6.170 12.684 10.558 1.00 96.00 83 LEU A C 1
ATOM 609 O O . LEU A 1 83 ? -5.871 12.432 9.390 1.00 96.00 83 LEU A O 1
ATOM 613 N N . PRO A 1 84 ? -7.434 13.020 10.895 1.00 96.44 84 PRO A N 1
ATOM 614 C CA . PRO A 1 84 ? -8.508 13.045 9.905 1.00 96.44 84 PRO A CA 1
ATOM 615 C C . PRO A 1 84 ? -8.296 14.130 8.850 1.00 96.44 84 PRO A C 1
ATOM 617 O O . PRO A 1 84 ? -8.553 13.875 7.677 1.00 96.44 84 PRO A O 1
ATOM 620 N N . ALA A 1 85 ? -7.784 15.304 9.236 1.00 97.75 85 ALA A N 1
ATOM 621 C CA . ALA A 1 85 ? -7.503 16.391 8.302 1.00 97.75 85 ALA A CA 1
ATOM 622 C C . ALA A 1 85 ? -6.405 15.998 7.301 1.00 97.75 85 ALA A C 1
ATOM 624 O O . ALA A 1 85 ? -6.606 16.083 6.090 1.00 97.75 85 ALA A O 1
ATOM 625 N N . VAL A 1 86 ? -5.272 15.488 7.796 1.00 98.50 86 VAL A N 1
ATOM 626 C CA . VAL A 1 86 ? -4.158 15.033 6.949 1.00 98.50 86 VAL A CA 1
ATOM 627 C C . VAL A 1 86 ? -4.575 13.851 6.074 1.00 98.50 86 VAL A C 1
ATOM 629 O O . VAL A 1 86 ? -4.232 13.804 4.894 1.00 98.50 86 VAL A O 1
ATOM 632 N N . SER A 1 87 ? -5.363 12.921 6.613 1.00 98.44 87 SER A N 1
ATOM 633 C CA . SER A 1 87 ? -5.873 11.779 5.852 1.00 98.44 87 SER A CA 1
ATOM 634 C C . SER A 1 87 ? -6.840 12.210 4.749 1.00 98.44 87 SER A C 1
ATOM 636 O O . SER A 1 87 ? -6.743 11.713 3.632 1.00 98.44 87 SER A O 1
ATOM 638 N N . ALA A 1 88 ? -7.738 13.163 5.014 1.00 98.31 88 ALA A N 1
ATOM 639 C CA . ALA A 1 88 ? -8.650 13.694 4.004 1.00 98.31 88 ALA A CA 1
ATOM 640 C C . ALA A 1 88 ? -7.893 14.409 2.874 1.00 98.31 88 ALA A C 1
ATOM 642 O O . ALA A 1 88 ? -8.155 14.144 1.702 1.00 98.31 88 ALA A O 1
ATOM 643 N N . LEU A 1 89 ? -6.907 15.247 3.214 1.00 98.62 89 LEU A N 1
ATOM 644 C CA . LEU A 1 89 ? -6.038 15.894 2.225 1.00 98.62 89 LEU A CA 1
ATOM 645 C C . LEU A 1 89 ? -5.255 14.866 1.402 1.00 98.62 89 LEU A C 1
ATOM 647 O O . LEU A 1 89 ? -5.212 14.965 0.178 1.00 98.62 89 LEU A O 1
ATOM 651 N N . THR A 1 90 ? -4.711 13.836 2.054 1.00 98.69 90 THR A N 1
ATOM 652 C CA . THR A 1 90 ? -4.004 12.747 1.366 1.00 98.69 90 THR A CA 1
ATOM 653 C C . THR A 1 90 ? -4.943 11.971 0.442 1.00 98.69 90 THR A C 1
ATOM 655 O O . THR A 1 90 ? -4.554 11.627 -0.667 1.00 98.69 90 THR A O 1
ATOM 658 N N . ALA A 1 91 ? -6.196 11.729 0.835 1.00 98.56 91 ALA A N 1
ATOM 659 C CA . ALA A 1 91 ? -7.179 11.063 -0.020 1.00 98.56 91 ALA A CA 1
ATOM 660 C C . ALA A 1 91 ? -7.525 11.896 -1.270 1.00 98.56 91 ALA A C 1
ATOM 662 O O . ALA A 1 91 ? -7.624 11.342 -2.366 1.00 98.56 91 ALA A O 1
ATOM 663 N N . VAL A 1 92 ? -7.656 13.221 -1.127 1.00 98.62 92 VAL A N 1
ATOM 664 C CA . VAL A 1 92 ? -7.840 14.144 -2.262 1.00 98.62 92 VAL A CA 1
ATOM 665 C C . VAL A 1 92 ? -6.619 14.129 -3.182 1.00 98.62 92 VAL A C 1
ATOM 667 O O . VAL A 1 92 ? -6.770 14.053 -4.404 1.00 98.62 92 VAL A O 1
ATOM 670 N N . ASP A 1 93 ? -5.415 14.146 -2.612 1.00 98.62 93 ASP A N 1
ATOM 671 C CA . ASP A 1 93 ? -4.163 14.036 -3.361 1.00 98.62 93 ASP A CA 1
ATOM 672 C C . ASP A 1 93 ? -4.081 12.713 -4.137 1.00 98.62 93 ASP A C 1
ATOM 674 O O . ASP A 1 93 ? -3.798 12.711 -5.333 1.00 98.62 93 ASP A O 1
ATOM 678 N N . CYS A 1 94 ? -4.455 11.596 -3.508 1.00 98.38 94 CYS A N 1
ATOM 679 C CA . CYS A 1 94 ? -4.504 10.278 -4.141 1.00 98.38 94 CYS A CA 1
ATOM 680 C C . CYS A 1 94 ? -5.501 10.222 -5.304 1.00 98.38 94 CYS A C 1
ATOM 682 O O . CYS A 1 94 ? -5.169 9.708 -6.372 1.00 98.38 94 CYS A O 1
ATOM 684 N N . ALA A 1 95 ? -6.708 10.770 -5.131 1.00 98.50 95 ALA A N 1
ATOM 685 C CA . ALA A 1 95 ? -7.707 10.840 -6.198 1.00 98.50 95 ALA A CA 1
ATOM 686 C C . ALA A 1 95 ? -7.218 11.707 -7.371 1.00 98.50 95 ALA A C 1
ATOM 688 O O . ALA A 1 95 ? -7.364 11.337 -8.539 1.00 98.50 95 ALA A O 1
ATOM 689 N N . THR A 1 96 ? -6.570 12.830 -7.057 1.00 98.31 96 THR A N 1
ATOM 690 C CA . THR A 1 96 ? -5.972 13.730 -8.048 1.00 98.31 96 THR A CA 1
ATOM 691 C C . THR A 1 96 ? -4.834 13.035 -8.800 1.00 98.31 96 THR A C 1
ATOM 693 O O . THR A 1 96 ? -4.817 13.021 -10.032 1.00 98.31 96 THR A O 1
ATOM 696 N N . GLY A 1 97 ? -3.919 12.384 -8.080 1.00 97.56 97 GLY A N 1
ATOM 697 C CA . GLY A 1 97 ? -2.825 11.598 -8.644 1.00 97.56 97 GLY A CA 1
ATOM 698 C C . GLY A 1 97 ? -3.323 10.460 -9.534 1.00 97.56 97 GLY A C 1
ATOM 699 O O . GLY A 1 97 ? -2.807 10.278 -10.635 1.00 97.56 97 GLY A O 1
ATOM 700 N N . TRP A 1 98 ? -4.380 9.754 -9.121 1.00 98.12 98 TRP A N 1
ATOM 701 C CA . TRP A 1 98 ? -5.005 8.697 -9.918 1.00 98.12 98 TRP A CA 1
ATOM 702 C C . TRP A 1 98 ? -5.513 9.213 -11.268 1.00 98.12 98 TRP A C 1
ATOM 704 O O . TRP A 1 98 ? -5.191 8.645 -12.316 1.00 98.12 98 TRP A O 1
ATOM 714 N N . PHE A 1 99 ? -6.218 10.348 -11.269 1.00 98.25 99 PHE A N 1
ATOM 715 C CA . PHE A 1 99 ? -6.645 11.016 -12.499 1.00 98.25 99 PHE A CA 1
ATOM 716 C C . PHE A 1 99 ? -5.456 11.371 -13.408 1.00 98.25 99 PHE A C 1
ATOM 718 O O . PHE A 1 99 ? -5.481 11.092 -14.612 1.00 98.25 99 PHE A O 1
ATOM 725 N N . PHE A 1 100 ? -4.385 11.945 -12.851 1.00 97.62 100 PHE A N 1
ATOM 726 C CA . PHE A 1 100 ? -3.190 12.279 -13.630 1.00 97.62 100 PHE A CA 1
ATOM 727 C C . PHE A 1 100 ? -2.455 11.042 -14.155 1.00 97.62 100 PHE A C 1
ATOM 729 O O . PHE A 1 100 ? -1.926 11.094 -15.266 1.00 97.62 100 PHE A O 1
ATOM 736 N N . HIS A 1 101 ? -2.461 9.927 -13.424 1.00 96.94 101 HIS A N 1
ATOM 737 C CA . HIS A 1 101 ? -1.877 8.664 -13.874 1.00 96.94 101 HIS A CA 1
ATOM 738 C C . HIS A 1 101 ? -2.663 8.076 -15.049 1.00 96.94 101 HIS A C 1
ATOM 740 O O . HIS A 1 101 ? -2.062 7.765 -16.078 1.00 96.94 101 HIS A O 1
ATOM 746 N N . ILE A 1 102 ? -4.000 8.043 -14.971 1.00 97.81 102 ILE A N 1
ATOM 747 C CA . ILE A 1 102 ? -4.877 7.654 -16.091 1.00 97.81 102 ILE A CA 1
ATOM 748 C C . ILE A 1 102 ? -4.597 8.529 -17.317 1.00 97.81 102 ILE A C 1
ATOM 750 O O . ILE A 1 102 ? -4.356 8.029 -18.418 1.00 97.81 102 ILE A O 1
ATOM 754 N N . ARG A 1 103 ? -4.582 9.854 -17.132 1.00 97.06 103 ARG A N 1
ATOM 755 C CA . ARG A 1 103 ? -4.312 10.813 -18.211 1.00 97.06 103 ARG A CA 1
ATOM 756 C C . ARG A 1 103 ? -2.900 10.650 -18.782 1.00 97.06 103 ARG A C 1
ATOM 758 O O . ARG A 1 103 ? -2.706 10.841 -19.980 1.00 97.06 103 ARG A O 1
ATOM 765 N N . GLY A 1 104 ? -1.920 10.313 -17.949 1.00 95.38 104 GLY A N 1
ATOM 766 C CA . GLY A 1 104 ? -0.546 10.035 -18.359 1.00 95.38 104 GLY A CA 1
ATOM 767 C C . GLY A 1 104 ? -0.433 8.776 -19.220 1.00 95.38 104 GLY A C 1
ATOM 768 O O . GLY A 1 104 ? 0.246 8.810 -20.244 1.00 95.38 104 GLY A O 1
ATOM 769 N N . ILE A 1 105 ? -1.152 7.706 -18.864 1.00 96.56 105 ILE A N 1
ATOM 770 C CA . ILE A 1 105 ? -1.256 6.484 -19.679 1.00 96.56 105 ILE A CA 1
ATOM 771 C C . ILE A 1 105 ? -1.920 6.802 -21.025 1.00 96.56 105 ILE A C 1
ATOM 773 O O . ILE A 1 105 ? -1.379 6.453 -22.072 1.00 96.56 105 ILE A O 1
ATOM 777 N N . ALA A 1 106 ? -3.036 7.541 -21.019 1.00 97.12 106 ALA A N 1
ATOM 778 C CA . ALA A 1 106 ? -3.761 7.932 -22.233 1.00 97.12 106 ALA A CA 1
ATOM 779 C C . ALA A 1 106 ? -2.923 8.767 -23.217 1.00 97.12 106 ALA A C 1
ATOM 781 O O . ALA A 1 106 ? -3.155 8.725 -24.423 1.00 97.12 106 ALA A O 1
ATOM 782 N N . ARG A 1 107 ? -1.974 9.555 -22.698 1.00 95.69 107 ARG A N 1
ATOM 783 C CA . ARG A 1 107 ? -1.110 10.460 -23.473 1.00 95.69 107 ARG A CA 1
ATOM 784 C C . ARG A 1 107 ? 0.137 9.794 -24.048 1.00 95.69 107 ARG A C 1
ATOM 786 O O . ARG A 1 107 ? 0.873 10.448 -24.785 1.00 95.69 107 ARG A O 1
ATOM 793 N N . LYS A 1 108 ? 0.408 8.530 -23.720 1.00 95.56 108 LYS A N 1
ATOM 794 C CA . LYS A 1 108 ? 1.497 7.793 -24.365 1.00 95.56 108 LYS A CA 1
ATOM 795 C C . LYS A 1 108 ? 1.203 7.522 -25.845 1.00 95.56 108 LYS A C 1
ATOM 797 O O . LYS A 1 108 ? 0.038 7.550 -26.248 1.00 95.56 108 LYS A O 1
ATOM 802 N N . PRO A 1 109 ? 2.237 7.239 -26.663 1.00 97.00 109 PRO A N 1
ATOM 803 C CA . PRO A 1 109 ? 2.054 6.884 -28.069 1.00 97.00 109 PRO A CA 1
ATOM 804 C C . PRO A 1 109 ? 0.978 5.805 -28.263 1.00 97.00 109 PRO A C 1
ATOM 806 O O . PRO A 1 109 ? 0.932 4.815 -27.533 1.00 97.00 109 PRO A O 1
ATOM 809 N N . GLY A 1 110 ? 0.067 6.029 -29.215 1.00 95.62 110 GLY A N 1
ATOM 810 C CA . GLY A 1 110 ? -1.075 5.145 -29.491 1.00 95.62 110 GLY A CA 1
ATOM 811 C C . GLY A 1 110 ? -2.213 5.169 -28.455 1.00 95.62 110 GLY A C 1
ATOM 812 O O . GLY A 1 110 ? -3.257 4.563 -28.698 1.00 95.62 110 GLY A O 1
ATOM 813 N N . GLY A 1 111 ? -2.059 5.877 -27.332 1.00 95.44 111 GLY A N 1
ATOM 814 C CA . GLY A 1 111 ? -3.078 6.043 -26.294 1.00 95.44 111 GLY A CA 1
ATOM 815 C C . GLY A 1 111 ? -3.697 4.723 -25.827 1.00 95.44 111 GLY A C 1
ATOM 816 O O . GLY A 1 111 ? -3.008 3.720 -25.643 1.00 95.44 111 GLY A O 1
ATOM 817 N N . TRP A 1 112 ? -5.020 4.696 -25.665 1.00 95.69 112 TRP A N 1
ATOM 818 C CA . TRP A 1 112 ? -5.740 3.500 -25.208 1.00 95.69 112 TRP A CA 1
ATOM 819 C C . TRP A 1 112 ? -5.747 2.339 -26.209 1.00 95.69 112 TRP A C 1
ATOM 821 O O . TRP A 1 112 ? -5.981 1.204 -25.806 1.00 95.69 112 TRP A O 1
ATOM 831 N N . ARG A 1 113 ? -5.438 2.578 -27.493 1.00 96.56 113 ARG A N 1
ATOM 832 C CA . ARG A 1 113 ? -5.315 1.489 -28.480 1.00 96.56 113 ARG A CA 1
ATOM 833 C C . ARG A 1 113 ? -4.136 0.567 -28.165 1.00 96.56 113 ARG A C 1
ATOM 835 O O . ARG A 1 113 ? -4.178 -0.607 -28.505 1.00 96.56 113 ARG A O 1
ATOM 842 N N . LEU A 1 114 ? -3.111 1.090 -27.489 1.00 95.81 114 LEU A N 1
ATOM 843 C CA . LEU A 1 114 ? -1.934 0.348 -27.036 1.00 95.81 114 LEU A CA 1
ATOM 844 C C . LEU A 1 114 ? -1.926 0.219 -25.504 1.00 95.81 114 LEU A C 1
ATOM 846 O O . LEU A 1 114 ? -0.928 0.511 -24.847 1.00 95.81 114 LEU A O 1
ATOM 850 N N . ILE A 1 115 ? -3.051 -0.205 -24.916 1.00 93.50 115 ILE A N 1
ATOM 851 C CA . ILE A 1 115 ? -3.236 -0.223 -23.456 1.00 93.50 115 ILE A CA 1
ATOM 852 C C . ILE A 1 115 ? -2.198 -1.076 -22.716 1.00 93.50 115 ILE A C 1
ATOM 854 O O . ILE A 1 115 ? -1.680 -0.635 -21.697 1.00 93.50 115 ILE A O 1
ATOM 858 N N . VAL A 1 116 ? -1.844 -2.256 -23.232 1.00 91.75 116 VAL A N 1
ATOM 859 C CA . VAL A 1 116 ? -0.897 -3.173 -22.573 1.00 91.75 116 VAL A CA 1
ATOM 860 C C . VAL A 1 116 ? 0.494 -2.539 -22.410 1.00 91.75 116 VAL A C 1
ATOM 862 O O . VAL A 1 116 ? 0.948 -2.399 -21.269 1.00 91.75 116 VAL A O 1
ATOM 865 N N . PRO A 1 117 ? 1.176 -2.084 -23.483 1.00 92.00 117 PRO A N 1
ATOM 866 C CA . PRO A 1 117 ? 2.470 -1.427 -23.329 1.00 92.00 117 PRO A CA 1
ATOM 867 C C . PRO A 1 117 ? 2.361 -0.075 -22.609 1.00 92.00 117 PRO A C 1
ATOM 869 O O . PRO A 1 117 ? 3.297 0.297 -21.904 1.00 92.00 117 PRO A O 1
ATOM 872 N N . ASN A 1 118 ? 1.235 0.643 -22.710 1.00 95.31 118 ASN A N 1
ATOM 873 C CA . ASN A 1 118 ? 1.071 1.933 -22.035 1.00 95.31 118 ASN A CA 1
ATOM 874 C C . ASN A 1 118 ? 0.814 1.805 -20.529 1.00 95.31 118 ASN A C 1
ATOM 876 O O . ASN A 1 118 ? 1.300 2.652 -19.783 1.00 95.31 118 ASN A O 1
ATOM 880 N N . LEU A 1 119 ? 0.143 0.746 -20.070 1.00 93.56 119 LEU A N 1
ATOM 881 C CA . LEU A 1 119 ? 0.061 0.396 -18.648 1.00 93.56 119 LEU A CA 1
ATOM 882 C C . LEU A 1 119 ? 1.426 -0.025 -18.110 1.00 93.56 119 LEU A C 1
ATOM 884 O O . LEU A 1 119 ? 1.838 0.433 -17.051 1.00 93.56 119 LEU A O 1
ATOM 888 N N . ALA A 1 120 ? 2.165 -0.846 -18.862 1.00 91.12 120 ALA A N 1
ATOM 889 C CA . ALA A 1 120 ? 3.499 -1.255 -18.454 1.00 91.12 120 ALA A CA 1
ATOM 890 C C . ALA A 1 120 ? 4.440 -0.038 -18.376 1.00 91.12 120 ALA A C 1
ATOM 892 O O . ALA A 1 120 ? 4.994 0.272 -17.328 1.00 91.12 120 ALA A O 1
ATOM 893 N N . MET A 1 121 ? 4.629 0.699 -19.463 1.00 89.88 121 MET A N 1
ATOM 894 C CA . MET A 1 121 ? 5.627 1.773 -19.527 1.00 89.88 121 MET A CA 1
ATOM 895 C C . MET A 1 121 ? 5.158 3.099 -18.909 1.00 89.88 121 MET A C 1
ATOM 897 O O . MET A 1 121 ? 5.914 4.076 -18.918 1.00 89.88 121 MET A O 1
ATOM 901 N N . GLY A 1 122 ? 3.893 3.187 -18.494 1.00 92.19 122 GLY A N 1
ATOM 902 C CA . GLY A 1 122 ? 3.238 4.393 -17.986 1.00 92.19 122 GLY A CA 1
ATOM 903 C C . GLY A 1 122 ? 3.446 4.660 -16.507 1.00 92.19 122 GLY A C 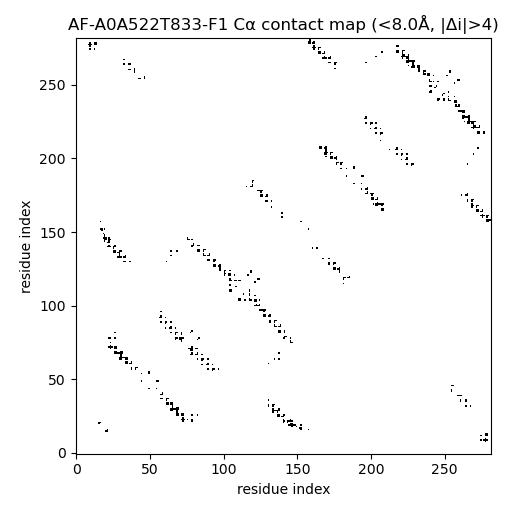1
ATOM 904 O O . GLY A 1 122 ? 4.139 3.905 -15.822 1.00 92.19 122 GLY A O 1
ATOM 905 N N . PRO A 1 123 ? 2.853 5.765 -16.017 1.00 94.31 123 PRO A N 1
ATOM 906 C CA . PRO A 1 123 ? 2.650 5.956 -14.591 1.00 94.31 123 PRO A CA 1
ATOM 907 C C . PRO A 1 123 ? 1.908 4.748 -13.995 1.00 94.31 123 PRO A C 1
ATOM 909 O O . PRO A 1 123 ? 0.997 4.230 -14.644 1.00 94.31 123 PRO A O 1
ATOM 912 N N . PRO A 1 124 ? 2.265 4.310 -12.778 1.00 94.00 124 PRO A N 1
ATOM 913 C CA . PRO A 1 124 ? 1.633 3.161 -12.138 1.00 94.00 124 PRO A CA 1
ATOM 914 C C . PRO A 1 124 ? 0.165 3.469 -11.810 1.00 94.00 124 PRO A C 1
ATOM 916 O O . PRO A 1 124 ? -0.117 4.332 -10.981 1.00 94.00 124 PRO A O 1
ATOM 919 N N . LEU A 1 125 ? -0.777 2.822 -12.497 1.00 95.94 125 LEU A N 1
ATOM 920 C CA . LEU A 1 125 ? -2.196 3.184 -12.480 1.00 95.94 125 LEU A CA 1
ATOM 921 C C . LEU A 1 125 ? -2.809 3.131 -11.077 1.00 95.94 125 LEU A C 1
ATOM 923 O O . LEU A 1 125 ? -3.625 3.984 -10.751 1.00 95.94 125 LEU A O 1
ATOM 927 N N . PHE A 1 126 ? -2.449 2.153 -10.253 1.00 96.88 126 PHE A N 1
ATOM 928 C CA . PHE A 1 126 ? -3.089 1.912 -8.962 1.00 96.88 126 PHE A CA 1
ATOM 929 C C . PHE A 1 126 ? -2.270 2.398 -7.762 1.00 96.88 126 PHE A C 1
ATOM 931 O O . PHE A 1 126 ? -2.810 2.453 -6.658 1.00 96.88 126 PHE A O 1
ATOM 938 N N . ALA A 1 127 ? -1.014 2.812 -7.945 1.00 95.62 127 ALA A N 1
ATOM 939 C CA . ALA A 1 127 ? -0.180 3.327 -6.859 1.00 95.62 127 ALA A CA 1
ATOM 940 C C . ALA A 1 127 ? -0.837 4.475 -6.057 1.00 95.62 127 ALA A C 1
ATOM 942 O O . ALA A 1 127 ? -0.805 4.407 -4.826 1.00 95.62 127 ALA A O 1
ATOM 943 N N . PRO A 1 128 ? -1.512 5.473 -6.675 1.00 97.56 128 PRO A N 1
ATOM 944 C CA . PRO A 1 128 ? -2.236 6.488 -5.907 1.00 97.56 128 PRO A CA 1
ATOM 945 C C . PRO A 1 128 ? -3.392 5.905 -5.081 1.00 97.56 128 PRO A C 1
ATOM 947 O O . PRO A 1 128 ? -3.620 6.333 -3.955 1.00 97.56 128 PRO A O 1
ATOM 950 N N . LEU A 1 129 ? -4.101 4.890 -5.591 1.00 97.56 129 LEU A N 1
ATOM 951 C CA . LEU A 1 129 ? -5.186 4.236 -4.848 1.00 97.56 129 LEU A CA 1
ATOM 952 C C . LEU A 1 129 ? -4.657 3.429 -3.658 1.00 97.56 129 LEU A C 1
ATOM 954 O O . LEU A 1 129 ? -5.266 3.455 -2.592 1.00 97.56 129 LEU A O 1
ATOM 958 N N . LEU A 1 130 ? -3.510 2.760 -3.813 1.00 96.88 130 LEU A N 1
ATOM 959 C CA . LEU A 1 130 ? -2.837 2.038 -2.728 1.00 96.88 130 LEU A CA 1
ATOM 960 C C . LEU A 1 130 ? -2.405 2.979 -1.598 1.00 96.88 130 LEU A C 1
ATOM 962 O O . LEU A 1 130 ? -2.634 2.675 -0.427 1.00 96.88 130 LEU A O 1
ATOM 966 N N . LEU A 1 131 ? -1.860 4.154 -1.928 1.00 97.50 131 LEU A N 1
ATOM 967 C CA . LEU A 1 131 ? -1.622 5.202 -0.932 1.00 97.50 131 LEU A CA 1
ATOM 968 C C . LEU A 1 131 ? -2.939 5.669 -0.288 1.00 97.50 131 LEU A C 1
ATOM 970 O O . LEU A 1 131 ? -3.009 5.836 0.932 1.00 97.50 131 LEU A O 1
ATOM 974 N N . GLY A 1 132 ? -4.002 5.792 -1.085 1.00 98.12 132 GLY A N 1
ATOM 975 C CA . GLY A 1 132 ? -5.349 6.116 -0.618 1.00 98.12 132 GLY A CA 1
ATOM 976 C C . GLY A 1 132 ? -5.885 5.148 0.443 1.00 98.12 132 GLY A C 1
ATOM 977 O O . GLY A 1 132 ? -6.616 5.579 1.333 1.00 98.12 132 GLY A O 1
ATOM 978 N N . ILE A 1 133 ? -5.470 3.875 0.433 1.00 98.12 133 ILE A N 1
ATOM 979 C CA . ILE A 1 133 ? -5.799 2.918 1.503 1.00 98.12 133 ILE A CA 1
ATOM 980 C C . ILE A 1 133 ? -5.176 3.345 2.838 1.00 98.12 133 ILE A C 1
ATOM 982 O O . ILE A 1 133 ? -5.851 3.286 3.862 1.00 98.12 133 ILE A O 1
ATOM 986 N N . SER A 1 134 ? -3.940 3.854 2.845 1.00 98.06 134 SER A N 1
ATOM 987 C CA . SER A 1 134 ? -3.309 4.380 4.069 1.00 98.06 134 SER A CA 1
ATOM 988 C C . SER A 1 134 ? -4.086 5.579 4.624 1.00 98.06 134 SER A C 1
ATOM 990 O O . SER A 1 134 ? -4.371 5.640 5.819 1.00 98.06 134 SER A O 1
ATOM 992 N N . ALA A 1 135 ? -4.501 6.501 3.751 1.00 98.12 135 ALA A N 1
ATOM 993 C CA . ALA A 1 135 ? -5.340 7.636 4.133 1.00 98.12 135 ALA A CA 1
ATOM 994 C C . ALA A 1 135 ? -6.707 7.184 4.673 1.00 98.12 135 ALA A C 1
ATOM 996 O O . ALA A 1 135 ? -7.175 7.662 5.705 1.00 98.12 135 ALA A O 1
ATOM 997 N N . TYR A 1 136 ? -7.334 6.209 4.019 1.00 98.06 136 TYR A N 1
ATOM 998 C CA . TYR A 1 136 ? -8.596 5.633 4.467 1.00 98.06 136 TYR A CA 1
ATOM 999 C C . TYR A 1 136 ? -8.490 4.997 5.860 1.00 98.06 136 TYR A C 1
ATOM 1001 O O . TYR A 1 136 ? -9.372 5.218 6.691 1.00 98.06 136 TYR A O 1
ATOM 1009 N N . LEU A 1 137 ? -7.403 4.276 6.156 1.00 96.56 137 LEU A N 1
ATOM 1010 C CA . LEU A 1 137 ? -7.147 3.736 7.495 1.00 96.56 137 LEU A CA 1
ATOM 1011 C C . LEU A 1 137 ? -7.007 4.850 8.544 1.00 96.56 137 LEU A C 1
ATOM 1013 O O . LEU A 1 137 ? -7.523 4.705 9.651 1.00 96.56 137 LEU A O 1
ATOM 1017 N N . GLY A 1 138 ? -6.388 5.982 8.194 1.00 95.94 138 GLY A N 1
ATOM 1018 C CA . GLY A 1 138 ? -6.310 7.158 9.067 1.00 95.94 138 GLY A CA 1
ATOM 1019 C C . GLY A 1 138 ? -7.680 7.789 9.354 1.00 95.94 138 GLY A C 1
ATOM 1020 O O . GLY A 1 138 ? -7.991 8.106 10.503 1.00 95.94 138 GLY A O 1
ATOM 1021 N N . ILE A 1 139 ? -8.551 7.890 8.341 1.00 95.25 139 ILE A N 1
ATOM 1022 C CA . ILE A 1 139 ? -9.950 8.330 8.512 1.00 95.25 139 ILE A CA 1
ATOM 1023 C C . ILE A 1 139 ? -10.727 7.338 9.385 1.00 95.25 139 ILE A C 1
ATOM 1025 O O . ILE A 1 139 ? -11.492 7.750 10.259 1.00 95.25 139 ILE A O 1
ATOM 1029 N N . LEU A 1 140 ? -10.541 6.035 9.161 1.00 92.44 140 LEU A N 1
ATOM 1030 C CA . LEU A 1 140 ? -11.180 4.990 9.954 1.00 92.44 140 LEU A CA 1
ATOM 1031 C C . LEU A 1 140 ? -10.751 5.081 11.422 1.00 92.44 140 LEU A C 1
ATOM 1033 O O . LEU A 1 140 ? -11.613 5.077 12.296 1.00 92.44 140 LEU A O 1
ATOM 1037 N N . ALA A 1 141 ? -9.452 5.244 11.685 1.00 91.38 141 ALA A N 1
ATOM 1038 C CA . ALA A 1 141 ? -8.911 5.430 13.027 1.00 91.38 141 ALA A CA 1
ATOM 1039 C C . ALA A 1 141 ? -9.534 6.645 13.732 1.00 91.38 141 ALA A C 1
ATOM 1041 O O . ALA A 1 141 ? -9.936 6.539 14.886 1.00 91.38 141 ALA A O 1
ATOM 1042 N N . ALA A 1 142 ? -9.683 7.773 13.031 1.00 88.75 142 ALA A N 1
ATOM 1043 C CA . ALA A 1 142 ? -10.257 8.999 13.588 1.00 88.75 142 ALA A CA 1
ATOM 1044 C C . ALA A 1 142 ? -11.741 8.878 13.986 1.00 88.75 142 ALA A C 1
ATOM 1046 O O . ALA A 1 142 ? -12.217 9.631 14.837 1.00 88.75 142 ALA A O 1
ATOM 1047 N N . ARG A 1 143 ? -12.480 7.938 13.378 1.00 84.75 143 ARG A N 1
ATOM 1048 C CA . ARG A 1 143 ? -13.882 7.641 13.726 1.00 84.75 143 ARG A CA 1
ATOM 1049 C C . ARG A 1 143 ? -14.019 6.740 14.950 1.00 84.75 143 ARG A C 1
ATOM 1051 O O . ARG A 1 143 ? -15.120 6.621 15.486 1.00 84.75 143 ARG A O 1
ATOM 1058 N N . LEU A 1 144 ? -12.939 6.093 15.382 1.00 80.69 144 LEU A N 1
ATOM 1059 C CA . LEU A 1 144 ? -12.950 5.272 16.584 1.00 80.69 144 LEU A CA 1
ATOM 1060 C C . LEU A 1 144 ? -12.826 6.147 17.829 1.00 80.69 144 LEU A C 1
ATOM 1062 O O . LEU A 1 144 ? -12.157 7.181 17.834 1.00 80.69 144 LEU A O 1
ATOM 1066 N N . GLN A 1 145 ? -13.489 5.727 18.905 1.00 65.50 145 GLN A N 1
ATOM 1067 C CA . GLN A 1 145 ? -13.338 6.377 20.199 1.00 65.50 145 GLN A CA 1
ATOM 1068 C C . GLN A 1 145 ? -11.890 6.152 20.702 1.00 65.50 145 GLN A C 1
ATOM 1070 O O . GLN A 1 145 ? -11.470 4.999 20.774 1.00 65.50 145 GLN A O 1
ATOM 1075 N N . PRO A 1 146 ? -11.106 7.200 21.019 1.00 57.44 146 PRO A N 1
ATOM 1076 C CA . PRO A 1 146 ? -9.871 7.077 21.778 1.00 57.44 146 PRO A CA 1
ATOM 1077 C C . PRO A 1 146 ? -10.141 6.479 23.162 1.00 57.44 146 PRO A C 1
ATOM 1079 O O . PRO A 1 146 ? -11.234 6.635 23.706 1.00 57.44 146 PRO A O 1
ATOM 1082 N N . GLU A 1 147 ? -9.120 5.800 23.690 1.00 52.22 147 GLU A N 1
ATOM 1083 C CA . GLU A 1 147 ? -9.093 5.099 24.982 1.00 52.22 147 GLU A CA 1
ATOM 1084 C C . GLU A 1 147 ? -9.777 5.881 26.126 1.00 52.22 147 GLU A C 1
ATOM 1086 O O . GLU A 1 147 ? -9.775 7.108 26.097 1.00 52.22 147 GLU A O 1
ATOM 1091 N N . PHE A 1 148 ? -10.307 5.150 27.128 1.00 46.34 148 PHE A N 1
ATOM 1092 C CA . PHE A 1 148 ? -11.030 5.577 28.358 1.00 46.34 148 PHE A CA 1
ATOM 1093 C C . PHE A 1 148 ? -12.550 5.325 28.430 1.00 46.34 148 PHE A C 1
A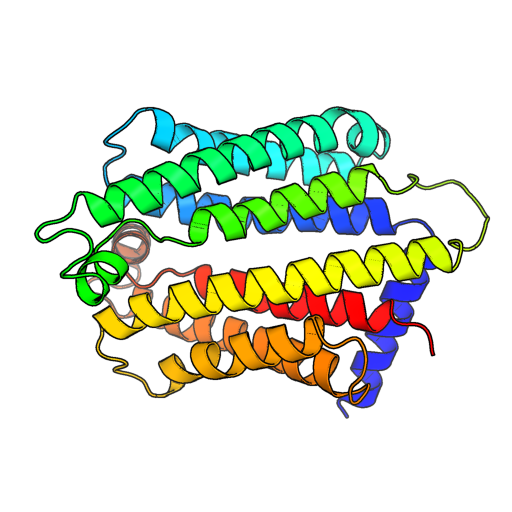TOM 1095 O O . PHE A 1 148 ? -13.224 5.912 29.275 1.00 46.34 148 PHE A O 1
ATOM 1102 N N . SER A 1 149 ? -13.111 4.405 27.643 1.00 49.38 149 SER A N 1
ATOM 1103 C CA . SER A 1 149 ? -14.417 3.826 27.986 1.00 49.38 149 SER A CA 1
ATOM 1104 C C . SER A 1 149 ? -14.213 2.385 28.436 1.00 49.38 149 SER A C 1
ATOM 1106 O O . SER A 1 149 ? -13.820 1.542 27.641 1.00 49.38 149 SER A O 1
ATOM 1108 N N . SER A 1 150 ? -14.478 2.094 29.708 1.00 43.69 150 SER A N 1
ATOM 1109 C CA . SER A 1 150 ? -14.480 0.750 30.315 1.00 43.69 150 SER A CA 1
ATOM 1110 C C . SER A 1 150 ? -15.569 -0.175 29.740 1.00 43.69 150 SER A C 1
ATOM 1112 O O . SER A 1 150 ? -15.819 -1.254 30.271 1.00 43.69 150 SER A O 1
ATOM 1114 N N . ALA A 1 151 ? -16.267 0.270 28.695 1.00 52.03 151 ALA A N 1
ATOM 1115 C CA . ALA A 1 151 ? -17.332 -0.450 28.032 1.00 52.03 151 ALA A CA 1
ATOM 1116 C C . ALA A 1 151 ? -16.752 -1.318 26.912 1.00 52.03 151 ALA A C 1
ATOM 1118 O O . ALA A 1 151 ? -16.007 -0.834 26.059 1.00 52.03 151 ALA A O 1
ATOM 1119 N N . SER A 1 152 ? -17.148 -2.591 26.888 1.00 55.88 152 SER A N 1
ATOM 1120 C CA . SER A 1 152 ? -16.928 -3.490 25.753 1.00 55.88 152 SER A CA 1
ATOM 1121 C C . SER A 1 152 ? -17.252 -2.782 24.434 1.00 55.88 152 SER A C 1
ATOM 1123 O O . SER A 1 152 ? -18.312 -2.156 24.328 1.00 55.88 152 SER A O 1
ATOM 1125 N N . VAL A 1 153 ? -16.385 -2.906 23.421 1.00 58.34 153 VAL A N 1
ATOM 1126 C CA . VAL A 1 153 ? -16.665 -2.396 22.069 1.00 58.34 153 VAL A CA 1
ATOM 1127 C C . VAL A 1 153 ? -18.043 -2.902 21.632 1.00 58.34 153 VAL A C 1
ATOM 1129 O O . VAL A 1 153 ? -18.236 -4.120 21.571 1.00 58.34 153 VAL A O 1
ATOM 1132 N N . PRO A 1 154 ? -19.010 -2.016 21.318 1.00 65.44 154 PRO A N 1
ATOM 1133 C CA . PRO A 1 154 ? -20.322 -2.452 20.862 1.00 65.44 154 PRO A CA 1
ATOM 1134 C C . PRO A 1 154 ? -20.162 -3.381 19.659 1.00 65.44 154 PRO A C 1
ATOM 1136 O O . PRO A 1 154 ? -19.416 -3.057 18.731 1.00 65.44 154 PRO A O 1
ATOM 1139 N N . ALA A 1 155 ? -20.863 -4.517 19.643 1.00 66.56 155 ALA A N 1
ATOM 1140 C CA . ALA A 1 155 ? -20.726 -5.521 18.582 1.00 66.56 155 ALA A CA 1
ATOM 1141 C C . ALA A 1 155 ? -20.866 -4.916 17.166 1.00 66.56 155 ALA A C 1
ATOM 1143 O O . ALA A 1 155 ? -20.119 -5.281 16.259 1.00 66.56 155 ALA A O 1
ATOM 1144 N N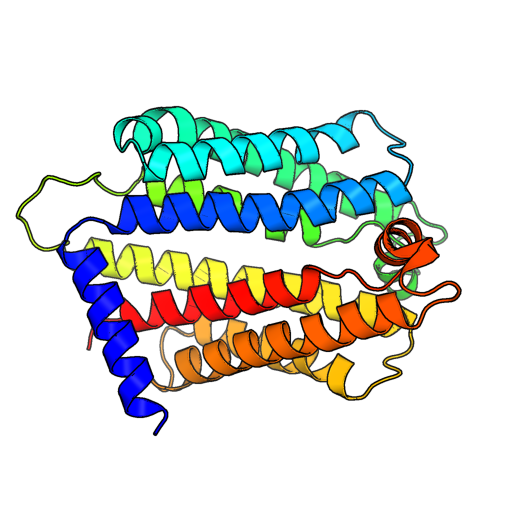 . GLY A 1 156 ? -21.737 -3.911 16.999 1.00 76.62 156 GLY A N 1
ATOM 1145 C CA . GLY A 1 156 ? -21.907 -3.189 15.733 1.00 76.62 156 GLY A CA 1
ATOM 1146 C C . GLY A 1 156 ? -20.696 -2.348 15.298 1.00 76.62 156 GLY A C 1
ATOM 1147 O O . GLY A 1 156 ? -20.455 -2.204 14.100 1.00 76.62 156 GLY A O 1
ATOM 1148 N N . LEU A 1 157 ? -19.890 -1.828 16.232 1.00 77.81 157 LEU A N 1
ATOM 1149 C CA . LEU A 1 157 ? -18.648 -1.120 15.899 1.00 77.81 157 LEU A CA 1
ATOM 1150 C C . LEU A 1 157 ? -17.564 -2.105 15.446 1.00 77.81 157 LEU A C 1
ATOM 1152 O O . LEU A 1 157 ? -16.901 -1.850 14.443 1.00 77.81 157 LEU A O 1
ATOM 1156 N N . ARG A 1 158 ? -17.429 -3.250 16.131 1.00 79.38 158 ARG A N 1
ATOM 1157 C CA . ARG A 1 158 ? -16.504 -4.327 15.736 1.00 79.38 158 ARG A CA 1
ATOM 1158 C C . ARG A 1 158 ? -16.806 -4.824 14.321 1.00 79.38 158 ARG A C 1
ATOM 1160 O O . ARG A 1 158 ? -15.902 -4.887 13.493 1.00 79.38 158 ARG A O 1
ATOM 1167 N N . GLU A 1 159 ? -18.077 -5.103 14.034 1.00 85.00 159 GLU A N 1
ATOM 1168 C CA . GLU A 1 159 ? -18.527 -5.519 12.701 1.00 85.00 159 GLU A CA 1
ATOM 1169 C C . GLU A 1 159 ? -18.281 -4.426 11.647 1.00 85.00 159 GLU A C 1
ATOM 1171 O O . GLU A 1 159 ? -17.847 -4.709 10.532 1.00 85.00 159 GLU A O 1
ATOM 1176 N N . SER A 1 160 ? -18.502 -3.154 11.990 1.00 87.94 160 SER A N 1
ATOM 1177 C CA . SER A 1 160 ? -18.193 -2.043 11.085 1.00 87.94 160 SER A CA 1
ATOM 1178 C C . SER A 1 160 ? -16.702 -1.995 10.729 1.00 87.94 160 SER A C 1
ATOM 1180 O O . SER A 1 160 ? -16.365 -1.909 9.547 1.00 87.94 160 SER A O 1
ATOM 1182 N N . ILE A 1 161 ? -15.801 -2.111 11.712 1.00 87.56 161 ILE A N 1
ATOM 1183 C CA . ILE A 1 161 ? -14.346 -2.113 11.479 1.00 87.56 161 ILE A CA 1
ATOM 1184 C C . ILE A 1 161 ? -13.931 -3.325 10.640 1.00 87.56 161 ILE A C 1
ATOM 1186 O O . ILE A 1 161 ? -13.191 -3.156 9.672 1.00 87.56 161 ILE A O 1
ATOM 1190 N N . GLU A 1 162 ? -14.441 -4.520 10.958 1.00 90.69 162 GLU A N 1
ATOM 1191 C CA . GLU A 1 162 ? -14.213 -5.738 10.166 1.00 90.69 162 GLU A CA 1
ATOM 1192 C C . GLU A 1 162 ? -14.585 -5.519 8.696 1.00 90.69 162 GLU A C 1
ATOM 1194 O O . GLU A 1 162 ? -13.773 -5.783 7.810 1.00 90.69 162 GLU A O 1
ATOM 1199 N N . ARG A 1 163 ? -15.758 -4.936 8.417 1.00 92.75 163 ARG A N 1
ATOM 1200 C CA . ARG A 1 163 ? -16.186 -4.613 7.045 1.00 92.75 163 ARG A CA 1
ATOM 1201 C C . ARG A 1 163 ? -15.251 -3.621 6.355 1.00 92.75 163 ARG A C 1
ATOM 1203 O O . ARG A 1 163 ? -14.919 -3.817 5.187 1.00 92.75 163 ARG A O 1
ATOM 1210 N N . HIS A 1 164 ? -14.824 -2.566 7.049 1.00 95.06 164 HIS A N 1
ATOM 1211 C CA . HIS A 1 164 ? -13.923 -1.566 6.470 1.00 95.06 164 HIS A CA 1
ATOM 1212 C C . HIS A 1 164 ? -12.543 -2.162 6.163 1.00 95.06 164 HIS A C 1
ATOM 1214 O O . HIS A 1 164 ? -11.971 -1.834 5.124 1.00 95.06 164 HIS A O 1
ATOM 1220 N N . LEU A 1 165 ? -12.034 -3.054 7.019 1.00 94.69 165 LEU A N 1
ATOM 1221 C CA . LEU A 1 165 ? -10.784 -3.776 6.784 1.00 94.69 165 LEU A CA 1
ATOM 1222 C C . LEU A 1 165 ? -10.917 -4.790 5.646 1.00 94.69 165 LEU A C 1
ATOM 1224 O O . LEU A 1 165 ? -10.046 -4.818 4.789 1.00 94.69 165 LEU A O 1
ATOM 1228 N N . CYS A 1 166 ? -12.019 -5.539 5.557 1.00 96.50 166 CYS A N 1
ATOM 1229 C CA . CYS A 1 166 ? -12.310 -6.407 4.410 1.00 96.50 166 CYS A CA 1
ATOM 1230 C C . CYS A 1 166 ? -12.329 -5.620 3.086 1.00 96.50 166 CYS A C 1
ATOM 1232 O O . CYS A 1 166 ? -11.722 -6.042 2.100 1.00 96.50 166 CYS A O 1
ATOM 1234 N N . LEU A 1 167 ? -12.971 -4.445 3.063 1.00 97.44 167 LEU A N 1
ATOM 1235 C CA . LEU A 1 167 ? -12.960 -3.563 1.893 1.00 97.44 167 LEU A CA 1
ATOM 1236 C C . LEU A 1 167 ? -11.542 -3.087 1.553 1.00 97.44 167 LEU A C 1
ATOM 1238 O O . LEU A 1 167 ? -11.135 -3.175 0.394 1.00 97.44 167 LEU A O 1
ATOM 1242 N N . ALA A 1 168 ? -10.783 -2.630 2.554 1.00 97.50 168 ALA A N 1
ATOM 1243 C CA . ALA A 1 168 ? -9.399 -2.203 2.376 1.00 97.50 168 ALA A CA 1
ATOM 1244 C C . ALA A 1 168 ? -8.521 -3.342 1.839 1.00 97.50 168 ALA A C 1
ATOM 1246 O O . ALA A 1 168 ? -7.811 -3.141 0.859 1.00 97.50 168 ALA A O 1
ATOM 1247 N N . THR A 1 169 ? -8.617 -4.546 2.413 1.00 98.19 169 THR A N 1
ATOM 1248 C CA . THR A 1 169 ? -7.926 -5.755 1.947 1.00 98.19 169 THR A CA 1
ATOM 1249 C C . THR A 1 169 ? -8.242 -6.052 0.494 1.00 98.19 169 THR A C 1
ATOM 1251 O O . THR A 1 169 ? -7.319 -6.237 -0.293 1.00 98.19 169 THR A O 1
ATOM 1254 N N . GLY A 1 170 ? -9.523 -6.098 0.122 1.00 98.31 170 GLY A N 1
ATOM 1255 C CA . GLY A 1 170 ? -9.909 -6.492 -1.227 1.00 98.31 170 GLY A CA 1
ATOM 1256 C C . GLY A 1 170 ? -9.500 -5.474 -2.287 1.00 98.31 170 GLY A C 1
ATOM 1257 O O . GLY A 1 170 ? -8.925 -5.850 -3.308 1.00 98.31 170 GLY A O 1
ATOM 1258 N N . ILE A 1 171 ? -9.722 -4.181 -2.030 1.00 98.44 171 ILE A N 1
ATOM 1259 C CA . ILE A 1 171 ? -9.328 -3.113 -2.960 1.00 98.44 171 ILE A CA 1
ATOM 1260 C C . ILE A 1 171 ? -7.802 -3.046 -3.075 1.00 98.44 171 ILE A C 1
ATOM 1262 O O . ILE A 1 171 ? -7.280 -2.999 -4.191 1.00 98.44 171 ILE A O 1
ATOM 1266 N N . ALA A 1 172 ? -7.085 -3.081 -1.946 1.00 98.19 172 ALA A N 1
ATOM 1267 C CA . ALA A 1 172 ? -5.628 -3.039 -1.941 1.00 98.19 172 ALA A CA 1
ATOM 1268 C C . ALA A 1 172 ? -5.032 -4.256 -2.659 1.00 98.19 172 ALA A C 1
ATOM 1270 O O . ALA A 1 172 ? -4.166 -4.087 -3.512 1.00 98.19 172 ALA A O 1
ATOM 1271 N N . ALA A 1 173 ? -5.552 -5.463 -2.408 1.00 98.50 173 ALA A N 1
ATOM 1272 C CA . ALA A 1 173 ? -5.093 -6.676 -3.074 1.00 98.50 173 ALA A CA 1
ATOM 1273 C C . ALA A 1 173 ? -5.268 -6.586 -4.597 1.00 98.50 173 ALA A C 1
ATOM 1275 O O . ALA A 1 173 ? -4.309 -6.838 -5.321 1.00 98.50 173 ALA A O 1
ATOM 1276 N N . LEU A 1 174 ? -6.437 -6.163 -5.098 1.00 98.44 174 LEU A N 1
ATOM 1277 C CA . LEU A 1 174 ? -6.656 -5.985 -6.542 1.00 98.44 174 LEU A CA 1
ATOM 1278 C C . LEU A 1 174 ? -5.715 -4.940 -7.149 1.00 98.44 174 LEU A C 1
ATOM 1280 O O . LEU A 1 174 ? -5.136 -5.181 -8.208 1.00 98.44 174 LEU A O 1
ATOM 1284 N N . CYS A 1 175 ? -5.531 -3.807 -6.471 1.00 98.00 175 CYS A N 1
ATOM 1285 C CA . CYS A 1 175 ? -4.625 -2.752 -6.916 1.00 98.00 175 CYS A CA 1
ATOM 1286 C C . CYS A 1 175 ? -3.169 -3.246 -6.968 1.00 98.00 175 CYS A C 1
ATOM 1288 O O . CYS A 1 175 ? -2.506 -3.089 -7.991 1.00 98.00 175 CYS A O 1
ATOM 1290 N N . SER A 1 176 ? -2.681 -3.902 -5.911 1.00 97.62 176 SER A N 1
ATOM 1291 C CA . SER A 1 176 ? -1.329 -4.473 -5.855 1.00 97.62 176 SER A CA 1
ATOM 1292 C C . SER A 1 176 ? -1.124 -5.596 -6.874 1.00 97.62 176 SER A C 1
ATOM 1294 O O . SER A 1 176 ? -0.084 -5.639 -7.528 1.00 97.62 176 SER A O 1
ATOM 1296 N N . GLY A 1 177 ? -2.108 -6.481 -7.054 1.00 97.69 177 GLY A N 1
ATOM 1297 C CA . GLY A 1 177 ? -2.068 -7.536 -8.069 1.00 97.69 177 GLY A CA 1
ATOM 1298 C C . GLY A 1 177 ? -2.035 -6.972 -9.490 1.00 97.69 177 GLY A C 1
ATOM 1299 O O . GLY A 1 177 ? -1.263 -7.442 -10.323 1.00 97.69 177 GLY A O 1
ATOM 1300 N N . GLY A 1 178 ? -2.810 -5.915 -9.753 1.00 96.44 178 GLY A N 1
ATOM 1301 C CA . GLY A 1 178 ? -2.785 -5.182 -11.018 1.00 96.44 178 GLY A CA 1
ATOM 1302 C C . GLY A 1 178 ? -1.431 -4.521 -11.292 1.00 96.44 178 GLY A C 1
ATOM 1303 O O . GLY A 1 178 ? -0.888 -4.686 -12.383 1.00 96.44 178 GLY A O 1
ATOM 1304 N N . GLU A 1 179 ? -0.853 -3.838 -10.298 1.00 95.81 179 GLU A N 1
ATOM 1305 C CA . GLU A 1 179 ? 0.504 -3.264 -10.371 1.00 95.81 179 GLU A CA 1
ATOM 1306 C C . GLU A 1 179 ? 1.561 -4.331 -10.670 1.00 95.81 179 GLU A C 1
ATOM 1308 O O . GLU A 1 179 ? 2.417 -4.148 -11.544 1.00 95.81 179 GLU A O 1
ATOM 1313 N N . ALA A 1 180 ? 1.489 -5.465 -9.968 1.00 96.12 180 ALA A N 1
ATOM 1314 C CA . ALA A 1 180 ? 2.386 -6.592 -10.172 1.00 96.12 180 ALA A CA 1
ATOM 1315 C C . ALA A 1 180 ? 2.237 -7.177 -11.583 1.00 96.12 180 ALA A C 1
ATOM 1317 O O . ALA A 1 180 ? 3.249 -7.473 -12.216 1.00 96.12 180 ALA A O 1
ATOM 1318 N N . LEU A 1 181 ? 1.009 -7.281 -12.109 1.00 95.94 181 LEU A N 1
ATOM 1319 C CA . LEU A 1 181 ? 0.724 -7.861 -13.425 1.00 95.94 181 LEU A CA 1
ATOM 1320 C C . LEU A 1 181 ? 1.509 -7.154 -14.528 1.00 95.94 181 LEU A C 1
ATOM 1322 O O . LEU A 1 181 ? 2.325 -7.779 -15.209 1.00 95.94 181 LEU A O 1
ATOM 1326 N N . TYR A 1 182 ? 1.305 -5.847 -14.704 1.00 93.38 182 TYR A N 1
ATOM 1327 C CA . TYR A 1 182 ? 1.997 -5.135 -15.778 1.00 93.38 182 TYR A CA 1
ATOM 1328 C C . TYR A 1 182 ? 3.467 -4.861 -15.450 1.00 93.38 182 TYR A C 1
ATOM 1330 O O . TYR A 1 182 ? 4.281 -4.733 -16.366 1.00 93.38 182 TYR A O 1
ATOM 1338 N N . SER A 1 183 ? 3.852 -4.793 -14.171 1.00 92.50 183 SER A N 1
ATOM 1339 C CA . SER A 1 183 ? 5.259 -4.615 -13.795 1.00 92.50 183 SER A CA 1
ATOM 1340 C C . SER A 1 183 ? 6.086 -5.866 -14.074 1.00 92.50 183 SER A C 1
ATOM 1342 O O . SER A 1 183 ? 7.196 -5.757 -14.593 1.00 92.50 183 SER A O 1
ATOM 1344 N N . HIS A 1 184 ? 5.550 -7.056 -13.807 1.00 95.00 184 HIS A N 1
ATOM 1345 C CA . HIS A 1 184 ? 6.206 -8.324 -14.130 1.00 95.00 184 HIS A CA 1
ATOM 1346 C C . HIS A 1 184 ? 6.144 -8.644 -15.626 1.00 95.00 184 HIS A C 1
ATOM 1348 O O . HIS A 1 184 ? 7.104 -9.203 -16.167 1.00 95.00 184 HIS A O 1
ATOM 1354 N N . HIS A 1 185 ? 5.097 -8.187 -16.320 1.00 93.25 185 HIS A N 1
ATOM 1355 C CA . HIS A 1 185 ? 5.016 -8.256 -17.778 1.00 93.25 185 HIS A CA 1
ATOM 1356 C C . HIS A 1 185 ? 6.198 -7.554 -18.476 1.00 93.25 185 HIS A C 1
ATOM 1358 O O . HIS A 1 185 ? 6.697 -8.070 -19.471 1.00 93.25 185 HIS A O 1
ATOM 1364 N N . LYS A 1 186 ? 6.742 -6.452 -17.920 1.00 89.81 186 LYS A N 1
ATOM 1365 C CA . LYS A 1 186 ? 7.947 -5.766 -18.458 1.00 89.81 186 LYS A CA 1
ATOM 1366 C C . LYS A 1 186 ? 9.159 -6.681 -18.607 1.00 89.81 186 LYS A C 1
ATOM 1368 O O . LYS A 1 186 ? 10.002 -6.446 -19.463 1.00 89.81 186 LYS A O 1
ATOM 1373 N N . ASN A 1 187 ? 9.268 -7.680 -17.736 1.00 87.81 187 ASN A N 1
ATOM 1374 C CA . ASN A 1 187 ? 10.348 -8.661 -17.743 1.00 87.81 187 ASN A CA 1
ATOM 1375 C C . ASN A 1 187 ? 9.848 -10.038 -18.209 1.00 87.81 187 ASN A C 1
ATOM 1377 O O . ASN A 1 187 ? 10.438 -11.056 -17.858 1.00 87.81 187 ASN A O 1
ATOM 1381 N N . ASN A 1 188 ? 8.729 -10.066 -18.942 1.00 92.31 188 ASN A N 1
ATOM 1382 C CA . ASN A 1 188 ? 8.103 -11.254 -19.512 1.00 92.31 188 ASN A CA 1
ATOM 1383 C C . ASN A 1 188 ? 7.908 -12.412 -18.513 1.00 92.31 188 ASN A C 1
ATOM 1385 O O . ASN A 1 188 ? 8.122 -13.569 -18.862 1.00 92.31 188 ASN A O 1
ATOM 1389 N N . PHE A 1 189 ? 7.576 -12.103 -17.252 1.00 93.94 189 PHE A N 1
ATOM 1390 C CA . PHE A 1 189 ? 7.441 -13.108 -16.187 1.00 93.94 189 PHE A CA 1
ATOM 1391 C C . PHE A 1 189 ? 8.628 -14.086 -16.103 1.00 93.94 189 PHE A C 1
ATOM 1393 O O . PHE A 1 189 ? 8.454 -15.287 -15.897 1.00 93.94 189 PHE A O 1
ATOM 1400 N N . ARG A 1 190 ? 9.853 -13.569 -16.275 1.00 93.00 190 ARG A N 1
ATOM 1401 C CA . ARG A 1 190 ? 11.105 -14.339 -16.276 1.00 93.00 190 ARG A CA 1
ATOM 1402 C C . ARG A 1 190 ? 11.219 -15.369 -15.148 1.00 93.00 190 ARG A C 1
ATOM 1404 O O . ARG A 1 190 ? 11.877 -16.389 -15.336 1.00 93.00 190 ARG A O 1
ATOM 1411 N N . TYR A 1 191 ? 10.644 -15.098 -13.979 1.00 93.56 191 TYR A N 1
ATOM 1412 C CA . TYR A 1 191 ? 10.604 -16.053 -12.875 1.00 93.56 191 TYR A CA 1
ATOM 1413 C C . TYR A 1 191 ? 9.172 -16.505 -12.628 1.00 93.56 191 TYR A C 1
ATOM 1415 O O . TYR A 1 191 ? 8.281 -15.672 -12.505 1.00 93.56 191 TYR A O 1
ATOM 1423 N N . TRP A 1 192 ? 8.958 -17.811 -12.455 1.00 95.12 192 TRP A N 1
ATOM 1424 C CA . TRP A 1 192 ? 7.623 -18.366 -12.202 1.00 95.12 192 TRP A CA 1
ATOM 1425 C C . TRP A 1 192 ? 6.943 -17.732 -10.976 1.00 95.12 192 TRP A C 1
ATOM 1427 O O . TRP A 1 192 ? 5.740 -17.494 -10.991 1.00 95.12 192 TRP A O 1
ATOM 1437 N N . VAL A 1 193 ? 7.724 -17.379 -9.946 1.00 95.88 193 VAL A N 1
ATOM 1438 C CA . VAL A 1 193 ? 7.232 -16.720 -8.725 1.00 95.88 193 VAL A CA 1
ATOM 1439 C C . VAL A 1 193 ? 6.595 -15.356 -9.014 1.00 95.88 193 VAL A C 1
ATOM 1441 O O . VAL A 1 193 ? 5.839 -14.834 -8.219 1.00 95.88 193 VAL A O 1
ATOM 1444 N N . GLN A 1 194 ? 6.821 -14.759 -10.182 1.00 97.00 194 GLN A N 1
ATOM 1445 C CA . GLN A 1 194 ? 6.155 -13.512 -10.559 1.00 97.00 194 GLN A CA 1
ATOM 1446 C C . GLN A 1 194 ? 4.649 -13.680 -10.802 1.00 97.00 194 GLN A C 1
ATOM 1448 O O . GLN A 1 194 ? 3.934 -12.677 -10.808 1.00 97.00 194 GLN A O 1
ATOM 1453 N N . TRP A 1 195 ? 4.172 -14.916 -10.980 1.00 97.75 195 TRP A N 1
ATOM 1454 C CA . TRP A 1 195 ? 2.754 -15.250 -11.121 1.00 97.75 195 TRP A CA 1
ATOM 1455 C C . TRP A 1 195 ? 2.025 -15.397 -9.783 1.00 97.75 195 TRP A C 1
ATOM 1457 O O . TRP A 1 195 ? 0.798 -15.310 -9.753 1.00 97.75 195 TRP A O 1
ATOM 1467 N N . THR A 1 196 ? 2.737 -15.597 -8.671 1.00 97.81 196 THR A N 1
ATOM 1468 C CA . THR A 1 196 ? 2.102 -15.835 -7.370 1.00 97.81 196 THR A CA 1
ATOM 1469 C C . THR A 1 196 ? 1.290 -14.636 -6.864 1.00 97.81 196 THR A C 1
ATOM 1471 O O . THR A 1 196 ? 0.119 -14.861 -6.550 1.00 97.81 196 THR A O 1
ATOM 1474 N N . PRO A 1 197 ? 1.752 -13.365 -6.902 1.00 97.19 197 PRO A N 1
ATOM 1475 C CA . PRO A 1 197 ? 0.895 -12.237 -6.529 1.00 97.19 197 PRO A CA 1
ATOM 1476 C C . PRO A 1 197 ? -0.307 -12.073 -7.470 1.00 97.19 197 PRO A C 1
ATOM 1478 O O . PRO A 1 197 ? -1.351 -11.593 -7.043 1.00 97.19 197 PRO A O 1
ATOM 1481 N N . ILE A 1 198 ? -0.207 -12.518 -8.729 1.00 97.31 198 ILE A N 1
ATOM 1482 C CA . ILE A 1 198 ? -1.293 -12.429 -9.722 1.00 97.31 198 ILE A CA 1
ATOM 1483 C C . ILE A 1 198 ? -2.416 -13.420 -9.411 1.00 97.31 198 ILE A C 1
ATOM 1485 O O . ILE A 1 198 ? -3.580 -13.126 -9.663 1.00 97.31 198 ILE A O 1
ATOM 1489 N N . ALA A 1 199 ? -2.078 -14.577 -8.841 1.00 98.00 199 ALA A N 1
ATOM 1490 C CA . ALA A 1 199 ? -3.051 -15.568 -8.395 1.00 98.00 199 ALA A CA 1
ATOM 1491 C C . ALA A 1 199 ? -3.593 -15.251 -6.990 1.00 98.00 199 ALA A C 1
ATOM 1493 O O . ALA A 1 199 ? -4.800 -15.312 -6.754 1.00 98.00 199 ALA A O 1
ATOM 1494 N N . VAL A 1 200 ? -2.711 -14.884 -6.054 1.00 98.50 200 VAL A N 1
ATOM 1495 C CA . VAL A 1 200 ? -3.071 -14.666 -4.646 1.00 98.50 200 VAL A CA 1
ATOM 1496 C C . VAL A 1 200 ? -3.908 -13.399 -4.470 1.00 98.50 200 VAL A C 1
ATOM 1498 O O . VAL A 1 200 ? -4.873 -13.424 -3.711 1.00 98.50 200 VAL A O 1
ATOM 1501 N N . ALA A 1 201 ? -3.603 -12.309 -5.181 1.00 98.50 201 ALA A N 1
ATOM 1502 C CA . ALA A 1 201 ? -4.330 -11.044 -5.061 1.00 98.50 201 ALA A CA 1
ATOM 1503 C C . ALA A 1 201 ? -5.847 -11.148 -5.334 1.00 98.50 201 ALA A C 1
ATOM 1505 O O . ALA A 1 201 ? -6.626 -10.765 -4.456 1.00 98.50 201 ALA A O 1
ATOM 1506 N N . PRO A 1 202 ? -6.315 -11.660 -6.493 1.00 98.31 202 PRO A N 1
ATOM 1507 C CA . PRO A 1 202 ? -7.746 -11.783 -6.758 1.00 98.31 202 PRO A CA 1
ATOM 1508 C C . PRO A 1 202 ? -8.422 -12.801 -5.836 1.00 98.31 202 PRO A C 1
ATOM 1510 O O . PRO A 1 202 ? -9.564 -12.581 -5.440 1.00 98.31 202 PRO A O 1
ATOM 1513 N N . ALA A 1 203 ? -7.728 -13.875 -5.439 1.00 98.31 203 ALA A N 1
ATOM 1514 C CA . ALA A 1 203 ? -8.257 -14.830 -4.469 1.00 98.31 203 ALA A CA 1
ATOM 1515 C C . ALA A 1 203 ? -8.479 -14.168 -3.098 1.00 98.31 203 ALA A C 1
ATOM 1517 O O . ALA A 1 203 ? -9.560 -14.293 -2.519 1.00 98.31 203 ALA A O 1
ATOM 1518 N N . LEU A 1 204 ? -7.485 -13.423 -2.600 1.00 98.50 204 LEU A N 1
ATOM 1519 C CA . LEU A 1 204 ? -7.580 -12.666 -1.353 1.00 98.50 204 LEU A CA 1
ATOM 1520 C C . LEU A 1 204 ? -8.715 -11.639 -1.421 1.00 98.50 204 LEU A C 1
ATOM 1522 O O . LEU A 1 204 ? -9.511 -11.542 -0.489 1.00 98.50 204 LEU A O 1
ATOM 1526 N N . ALA A 1 205 ? -8.833 -10.915 -2.535 1.00 98.38 205 ALA A N 1
ATOM 1527 C CA . ALA A 1 205 ? -9.903 -9.947 -2.724 1.00 98.38 205 ALA A CA 1
ATOM 1528 C C . ALA A 1 205 ? -11.290 -10.596 -2.736 1.00 98.38 205 ALA A C 1
ATOM 1530 O O . ALA A 1 205 ? -12.195 -10.119 -2.053 1.00 98.38 205 ALA A O 1
ATOM 1531 N N . ALA A 1 206 ? -11.449 -11.716 -3.445 1.00 97.88 206 ALA A N 1
ATOM 1532 C CA . ALA A 1 206 ? -12.695 -12.472 -3.455 1.00 97.88 206 ALA A CA 1
ATOM 1533 C C . ALA A 1 206 ? -13.076 -12.940 -2.042 1.00 97.88 206 ALA A C 1
ATOM 1535 O O . ALA A 1 206 ? -14.222 -12.772 -1.629 1.00 97.88 206 ALA A O 1
ATOM 1536 N N . ALA A 1 207 ? -12.116 -13.461 -1.273 1.00 96.94 207 ALA A N 1
ATOM 1537 C CA . ALA A 1 207 ? -12.350 -13.877 0.107 1.00 96.94 207 ALA A CA 1
ATOM 1538 C C . ALA A 1 207 ? -12.699 -12.703 1.037 1.00 96.94 207 ALA A C 1
ATOM 1540 O O . ALA A 1 207 ? -13.540 -12.862 1.921 1.00 96.94 207 ALA A O 1
ATOM 1541 N N . ALA A 1 208 ? -12.092 -11.532 0.830 1.00 96.62 208 ALA A N 1
ATOM 1542 C CA . ALA A 1 208 ? -12.359 -10.335 1.622 1.00 96.62 208 ALA A CA 1
ATOM 1543 C C . ALA A 1 208 ? -13.742 -9.729 1.321 1.00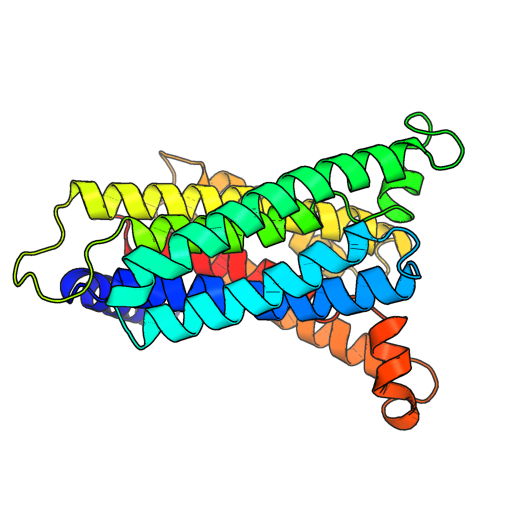 96.62 208 ALA A C 1
ATOM 1545 O O . ALA A 1 208 ? -14.445 -9.302 2.234 1.00 96.62 208 ALA A O 1
ATOM 1546 N N . PHE A 1 209 ? -14.178 -9.733 0.057 1.00 96.38 209 PHE A N 1
ATOM 1547 C CA . PHE A 1 209 ? -15.509 -9.246 -0.325 1.00 96.38 209 PHE A CA 1
ATOM 1548 C C . PHE A 1 209 ? -16.633 -10.256 -0.051 1.00 96.38 209 PHE A C 1
ATOM 1550 O O . PHE A 1 209 ? -17.805 -9.876 0.034 1.00 96.38 209 PHE A O 1
ATOM 1557 N N . ALA A 1 210 ? -16.307 -11.541 0.105 1.00 92.88 210 ALA A N 1
ATOM 1558 C CA . ALA A 1 210 ? -17.292 -12.577 0.372 1.00 92.88 210 ALA A CA 1
ATOM 1559 C C . ALA A 1 210 ? -17.933 -12.409 1.762 1.00 92.88 210 ALA A C 1
ATOM 1561 O O . ALA A 1 210 ? -17.315 -12.637 2.803 1.00 92.88 210 ALA A O 1
ATOM 1562 N N . ARG A 1 211 ? -19.238 -12.099 1.779 1.00 75.88 211 ARG A N 1
ATOM 1563 C CA . ARG A 1 211 ? -20.064 -12.105 3.006 1.00 75.88 211 ARG A CA 1
ATOM 1564 C C . ARG A 1 211 ? -20.338 -13.513 3.537 1.00 75.88 211 ARG A C 1
ATOM 1566 O O . ARG A 1 211 ? -20.684 -13.676 4.702 1.00 75.88 211 ARG A O 1
ATOM 1573 N N . ARG A 1 212 ? -20.256 -14.520 2.664 1.00 77.81 212 ARG A N 1
ATOM 1574 C CA . ARG A 1 212 ? -20.488 -15.936 2.962 1.00 77.81 212 ARG A CA 1
ATOM 1575 C C . ARG A 1 212 ? -19.391 -16.742 2.282 1.00 77.81 212 ARG A C 1
ATOM 1577 O O . ARG A 1 212 ? -19.198 -16.622 1.078 1.00 77.81 212 ARG A O 1
ATOM 1584 N N . GLY A 1 213 ? -18.671 -17.534 3.058 1.00 81.00 213 GLY A N 1
ATOM 1585 C CA . GLY A 1 213 ? -17.571 -18.362 2.585 1.00 81.00 213 GLY A CA 1
ATOM 1586 C C . GLY A 1 213 ? -16.948 -19.137 3.743 1.00 81.00 213 GLY A C 1
ATOM 1587 O O . GLY A 1 213 ? -17.304 -18.893 4.902 1.00 81.00 213 GLY A O 1
ATOM 1588 N N . PRO A 1 214 ? -16.033 -20.077 3.465 1.00 88.75 214 PRO A N 1
ATOM 1589 C CA . PRO A 1 214 ? -15.366 -20.829 4.516 1.00 88.75 214 PRO A CA 1
ATOM 1590 C C . PRO A 1 214 ? -14.608 -19.879 5.450 1.00 88.75 214 PRO A C 1
ATOM 1592 O O . PRO A 1 214 ? -13.804 -19.067 4.993 1.00 88.75 214 PRO A O 1
ATOM 1595 N N . ARG A 1 215 ? -14.832 -19.990 6.766 1.00 87.12 215 ARG A N 1
ATOM 1596 C CA . ARG A 1 215 ? -14.208 -19.107 7.775 1.00 87.12 215 ARG A CA 1
ATOM 1597 C C . ARG A 1 215 ? -12.674 -19.124 7.740 1.00 87.12 215 ARG A C 1
ATOM 1599 O O . ARG A 1 215 ? -12.048 -18.152 8.139 1.00 87.12 215 ARG A O 1
ATOM 1606 N N . TRP A 1 216 ? -12.077 -20.204 7.240 1.00 89.62 216 TRP A N 1
ATOM 1607 C CA . TRP A 1 216 ? -10.628 -20.358 7.112 1.00 89.62 216 TRP A CA 1
ATOM 1608 C C . TRP A 1 216 ? -10.040 -19.686 5.861 1.00 89.62 216 TRP A C 1
ATOM 1610 O O . TRP A 1 216 ? -8.827 -19.505 5.794 1.00 89.62 216 TRP A O 1
ATOM 1620 N N . LEU A 1 217 ? -10.860 -19.318 4.869 1.00 94.31 217 LEU A N 1
ATOM 1621 C CA . LEU A 1 217 ? -10.365 -18.910 3.552 1.00 94.31 217 LEU A CA 1
ATOM 1622 C C . LEU A 1 217 ? -9.646 -17.556 3.588 1.00 94.31 217 LEU A C 1
ATOM 1624 O O . LEU A 1 217 ? -8.512 -17.458 3.126 1.00 94.31 217 LEU A O 1
ATOM 1628 N N . LEU A 1 218 ? -10.284 -16.531 4.163 1.00 94.62 218 LEU A N 1
ATOM 1629 C CA . LEU A 1 218 ? -9.682 -15.203 4.315 1.00 94.62 218 LEU A CA 1
ATOM 1630 C C . LEU A 1 218 ? -8.363 -15.251 5.106 1.00 94.62 218 LEU A C 1
ATOM 1632 O O . LEU A 1 218 ? -7.362 -14.796 4.559 1.00 94.62 218 LEU A O 1
ATOM 1636 N N . PRO A 1 219 ? -8.286 -15.846 6.317 1.00 94.38 219 PRO A N 1
ATOM 1637 C CA . PRO A 1 219 ? -7.018 -15.890 7.039 1.00 94.38 219 PRO A CA 1
ATOM 1638 C C . PRO A 1 219 ? -5.943 -16.705 6.313 1.00 94.38 219 PRO A C 1
ATOM 1640 O O . PRO A 1 219 ? -4.782 -16.305 6.322 1.00 94.38 219 PRO A O 1
ATOM 1643 N N . ALA A 1 220 ? -6.298 -17.809 5.644 1.00 95.50 220 ALA A N 1
ATOM 1644 C CA . ALA A 1 220 ? -5.330 -18.596 4.881 1.00 95.50 220 ALA A CA 1
ATOM 1645 C C . ALA A 1 220 ? -4.736 -17.797 3.709 1.00 95.50 220 ALA A C 1
ATOM 1647 O O . ALA A 1 220 ? -3.518 -17.766 3.540 1.00 95.50 220 ALA A O 1
ATOM 1648 N N . LEU A 1 221 ? -5.578 -17.110 2.932 1.00 97.88 221 LEU A N 1
ATOM 1649 C CA . LEU A 1 221 ? -5.127 -16.269 1.820 1.00 97.88 221 LEU A CA 1
ATOM 1650 C C . LEU A 1 221 ? -4.379 -15.026 2.298 1.00 97.88 221 LEU A C 1
ATOM 1652 O O . LEU A 1 221 ? -3.435 -14.593 1.644 1.00 97.88 221 LEU A O 1
ATOM 1656 N N . SER A 1 222 ? -4.747 -14.479 3.454 1.00 97.44 222 SER A N 1
ATOM 1657 C CA . SER A 1 222 ? -4.006 -13.397 4.088 1.00 97.44 222 SER A CA 1
ATOM 1658 C C . SER A 1 222 ? -2.591 -13.814 4.486 1.00 97.44 222 SER A C 1
ATOM 1660 O O . SER A 1 222 ? -1.641 -13.095 4.179 1.00 97.44 222 SER A O 1
ATOM 1662 N N . VAL A 1 223 ? -2.425 -14.989 5.107 1.00 97.06 223 VAL A N 1
ATOM 1663 C CA . VAL A 1 223 ? -1.096 -15.554 5.406 1.00 97.06 223 VAL A CA 1
ATOM 1664 C C . VAL A 1 223 ? -0.325 -15.821 4.117 1.00 97.06 223 VAL A C 1
ATOM 1666 O O . VAL A 1 223 ? 0.858 -15.494 4.041 1.00 97.06 223 VAL A O 1
ATOM 1669 N N . ALA A 1 224 ? -0.987 -16.358 3.088 1.00 98.06 224 ALA A N 1
ATOM 1670 C CA . ALA A 1 224 ? -0.366 -16.582 1.788 1.00 98.06 224 ALA A CA 1
ATOM 1671 C C . ALA A 1 224 ? 0.138 -15.270 1.164 1.00 98.06 224 ALA A C 1
ATOM 1673 O O . ALA A 1 224 ? 1.278 -15.224 0.722 1.00 98.06 224 ALA A O 1
ATOM 1674 N N . ALA A 1 225 ? -0.652 -14.191 1.192 1.00 98.50 225 ALA A N 1
ATOM 1675 C CA . ALA A 1 225 ? -0.245 -12.880 0.682 1.00 98.50 225 ALA A CA 1
ATOM 1676 C C . ALA A 1 225 ? 0.904 -12.255 1.490 1.00 98.50 225 ALA A C 1
ATOM 1678 O O . ALA A 1 225 ? 1.809 -11.656 0.913 1.00 98.50 225 ALA A O 1
ATOM 1679 N N . MET A 1 226 ? 0.912 -12.423 2.816 1.00 98.25 226 MET A N 1
ATOM 1680 C CA . MET A 1 226 ? 2.031 -11.984 3.658 1.00 98.25 226 MET A CA 1
ATOM 1681 C C . MET A 1 226 ? 3.319 -12.751 3.342 1.00 98.25 226 MET A C 1
ATOM 1683 O O . MET A 1 226 ? 4.376 -12.137 3.199 1.00 98.25 226 MET A O 1
ATOM 1687 N N . ALA A 1 227 ? 3.235 -14.077 3.203 1.00 98.00 227 ALA A N 1
ATOM 1688 C CA . ALA A 1 227 ? 4.371 -14.919 2.839 1.00 98.00 227 ALA A CA 1
ATOM 1689 C C . ALA A 1 227 ? 4.880 -14.603 1.424 1.00 98.00 227 ALA A C 1
ATOM 1691 O O . ALA A 1 227 ? 6.088 -14.484 1.219 1.00 98.00 227 ALA A O 1
ATOM 1692 N N . ASP A 1 228 ? 3.964 -14.412 0.473 1.00 98.38 228 ASP A N 1
ATOM 1693 C CA . ASP A 1 228 ? 4.261 -14.020 -0.902 1.00 98.38 228 ASP A CA 1
ATOM 1694 C C . ASP A 1 228 ? 4.984 -12.671 -0.957 1.00 98.38 228 ASP A C 1
ATOM 1696 O O . ASP A 1 228 ? 6.072 -12.571 -1.521 1.00 98.38 228 ASP A O 1
ATOM 1700 N N . GLY A 1 229 ? 4.445 -11.653 -0.283 1.00 97.88 229 GLY A N 1
ATOM 1701 C CA . GLY A 1 229 ? 5.062 -10.333 -0.214 1.00 97.88 229 GLY A CA 1
ATOM 1702 C C . GLY A 1 229 ? 6.427 -10.338 0.484 1.00 97.88 229 GLY A C 1
ATOM 1703 O O . GLY A 1 229 ? 7.359 -9.687 0.013 1.00 97.88 229 GLY A O 1
ATOM 1704 N N . ALA A 1 230 ? 6.601 -11.121 1.554 1.00 97.62 230 ALA A N 1
ATOM 1705 C CA . ALA A 1 230 ? 7.894 -11.273 2.226 1.00 97.62 230 ALA A CA 1
ATOM 1706 C C . ALA A 1 230 ? 8.937 -11.980 1.338 1.00 97.62 230 ALA A C 1
ATOM 1708 O O . ALA A 1 230 ? 10.080 -11.526 1.230 1.00 97.62 230 ALA A O 1
ATOM 1709 N N . ALA A 1 231 ? 8.550 -13.059 0.651 1.00 97.81 231 ALA A N 1
ATOM 1710 C CA . ALA A 1 231 ? 9.417 -13.743 -0.306 1.00 97.81 231 ALA A CA 1
ATOM 1711 C C . ALA A 1 231 ? 9.764 -12.828 -1.493 1.00 97.81 231 ALA A C 1
ATOM 1713 O O . ALA A 1 231 ? 10.932 -12.714 -1.873 1.00 97.81 231 ALA A O 1
ATOM 1714 N N . GLY A 1 232 ? 8.767 -12.126 -2.037 1.00 97.38 232 GLY A N 1
ATOM 1715 C CA . GLY A 1 232 ? 8.916 -11.144 -3.106 1.00 97.38 232 GLY A CA 1
ATOM 1716 C C . GLY A 1 232 ? 9.873 -10.014 -2.731 1.00 97.38 232 GLY A C 1
ATOM 1717 O O . GLY A 1 232 ? 10.742 -9.668 -3.531 1.00 97.38 232 GLY A O 1
ATOM 1718 N N . PHE A 1 233 ? 9.802 -9.505 -1.495 1.00 97.38 233 PHE A N 1
ATOM 1719 C CA . PHE A 1 233 ? 10.757 -8.527 -0.966 1.00 97.38 233 PHE A CA 1
ATOM 1720 C C . PHE A 1 233 ? 12.191 -9.068 -1.021 1.00 97.38 233 PHE A C 1
ATOM 1722 O O . PHE A 1 233 ? 13.090 -8.394 -1.527 1.00 97.38 233 PHE A O 1
ATOM 1729 N N . GLY A 1 234 ? 12.401 -10.320 -0.599 1.00 97.62 234 GLY A N 1
ATOM 1730 C CA . GLY A 1 234 ? 13.696 -10.996 -0.698 1.00 97.62 234 GLY A CA 1
ATOM 1731 C C . GLY A 1 234 ? 14.206 -11.116 -2.140 1.00 97.62 234 GLY A C 1
ATOM 1732 O O . GLY A 1 234 ? 15.370 -10.810 -2.416 1.00 97.62 234 GLY A O 1
ATOM 1733 N N . TYR A 1 235 ? 13.342 -11.499 -3.085 1.00 96.81 235 TYR A N 1
ATOM 1734 C CA . TYR A 1 235 ? 13.691 -11.545 -4.510 1.00 96.81 235 TYR A CA 1
ATOM 1735 C C . TYR A 1 235 ? 14.023 -10.160 -5.076 1.00 96.81 235 TYR A C 1
ATOM 1737 O O . TYR A 1 235 ? 14.990 -10.032 -5.829 1.00 96.81 235 TYR A O 1
ATOM 1745 N N . HIS A 1 236 ? 13.269 -9.124 -4.703 1.00 96.00 236 HIS A N 1
ATOM 1746 C CA . HIS A 1 236 ? 13.499 -7.752 -5.156 1.00 96.00 236 HIS A CA 1
ATOM 1747 C C . HIS A 1 236 ? 14.815 -7.198 -4.603 1.00 96.00 236 HIS A C 1
ATOM 1749 O O . HIS A 1 236 ? 15.641 -6.710 -5.376 1.00 96.00 236 HIS A O 1
ATOM 1755 N N . ALA A 1 237 ? 15.073 -7.367 -3.304 1.00 96.31 237 ALA A N 1
ATOM 1756 C CA . ALA A 1 237 ? 16.329 -6.977 -2.669 1.00 96.31 237 ALA A CA 1
ATOM 1757 C C . ALA A 1 237 ? 17.531 -7.706 -3.293 1.00 96.31 237 ALA A C 1
ATOM 1759 O O . ALA A 1 237 ? 18.526 -7.083 -3.670 1.00 96.31 237 ALA A O 1
ATOM 1760 N N . ARG A 1 238 ? 17.424 -9.024 -3.505 1.00 95.62 238 ARG A N 1
ATOM 1761 C CA . ARG A 1 238 ? 18.448 -9.804 -4.218 1.00 95.62 238 ARG A CA 1
ATOM 1762 C C . ARG A 1 238 ? 18.638 -9.316 -5.655 1.00 95.62 238 ARG A C 1
ATOM 1764 O O . ARG A 1 238 ? 19.770 -9.280 -6.133 1.00 95.62 238 ARG A O 1
ATOM 1771 N N . GLY A 1 239 ? 17.558 -8.952 -6.342 1.00 94.12 239 GLY A N 1
ATOM 1772 C CA . GLY A 1 239 ? 17.591 -8.382 -7.686 1.00 94.12 239 GLY A CA 1
ATOM 1773 C C . GLY A 1 239 ? 18.382 -7.078 -7.741 1.00 94.12 239 GLY A C 1
ATOM 1774 O O . GLY A 1 239 ? 19.228 -6.928 -8.617 1.00 94.12 239 GLY A O 1
ATOM 1775 N N . ILE A 1 240 ? 18.173 -6.187 -6.768 1.00 94.94 240 ILE A N 1
ATOM 1776 C CA . ILE A 1 240 ? 18.922 -4.932 -6.598 1.00 94.94 240 ILE A CA 1
ATOM 1777 C C . ILE A 1 240 ? 20.412 -5.212 -6.384 1.00 94.94 240 ILE A C 1
ATOM 1779 O O . ILE A 1 240 ? 21.248 -4.661 -7.097 1.00 94.94 240 ILE A O 1
ATOM 1783 N N . LEU A 1 241 ? 20.754 -6.114 -5.459 1.00 95.94 241 LEU A N 1
ATOM 1784 C CA . LEU A 1 241 ? 22.147 -6.446 -5.135 1.00 95.94 241 LEU A CA 1
ATOM 1785 C C . LEU A 1 241 ? 22.897 -7.152 -6.275 1.00 95.94 241 LEU A C 1
ATOM 1787 O O . LEU A 1 241 ? 24.123 -7.102 -6.319 1.00 95.94 241 LEU A O 1
ATOM 1791 N N . ARG A 1 242 ? 22.179 -7.816 -7.189 1.00 94.75 242 ARG A N 1
ATOM 1792 C CA . ARG A 1 242 ? 22.754 -8.510 -8.354 1.00 94.75 242 ARG A CA 1
ATOM 1793 C C . ARG A 1 242 ? 22.945 -7.620 -9.579 1.00 94.75 242 ARG A C 1
ATOM 1795 O O . ARG A 1 242 ? 23.510 -8.088 -10.567 1.00 94.75 242 ARG A O 1
ATOM 1802 N N . ARG A 1 243 ? 22.474 -6.371 -9.556 1.00 94.38 243 ARG A N 1
ATOM 1803 C CA . ARG A 1 243 ? 22.754 -5.422 -10.641 1.00 94.38 243 ARG A CA 1
ATOM 1804 C C . ARG A 1 243 ? 24.245 -5.044 -10.648 1.00 94.3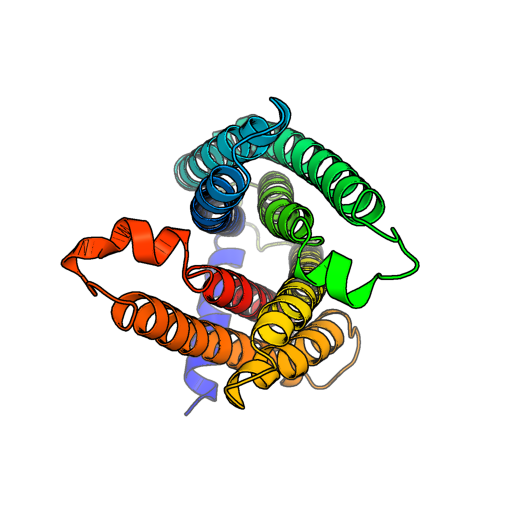8 243 ARG A C 1
ATOM 1806 O O . ARG A 1 243 ? 24.906 -5.168 -9.612 1.00 94.38 243 ARG A O 1
ATOM 1813 N N . PRO A 1 244 ? 24.789 -4.578 -11.790 1.00 95.81 244 PRO A N 1
ATOM 1814 C CA . PRO A 1 244 ? 26.179 -4.138 -11.877 1.00 95.81 244 PRO A CA 1
ATOM 1815 C C . PRO A 1 244 ? 26.567 -3.187 -10.737 1.00 95.81 244 PRO A C 1
ATOM 1817 O O . PRO A 1 244 ? 25.780 -2.334 -10.321 1.00 95.81 244 PRO A O 1
ATOM 1820 N N . GLY A 1 245 ? 27.766 -3.381 -10.187 1.00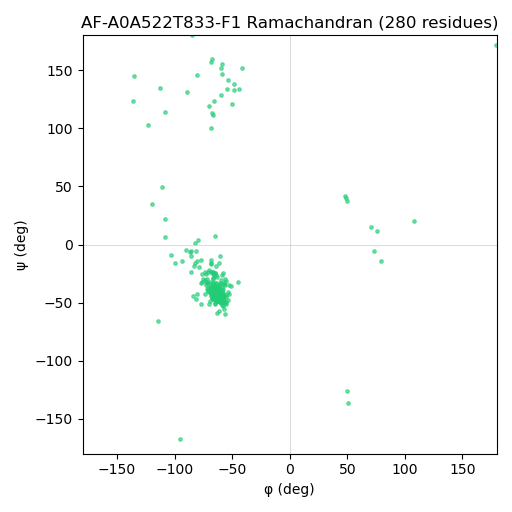 93.12 245 GLY A N 1
ATOM 1821 C CA . GLY A 1 245 ? 28.262 -2.611 -9.044 1.00 93.12 245 GLY A CA 1
ATOM 1822 C C . GLY A 1 245 ? 27.728 -3.042 -7.669 1.00 93.12 245 GLY A C 1
ATOM 1823 O O . GLY A 1 245 ? 28.310 -2.662 -6.654 1.00 93.12 245 GLY A O 1
ATOM 1824 N N . GLY A 1 246 ? 26.672 -3.861 -7.605 1.00 93.38 246 GLY A N 1
ATOM 1825 C CA . GLY A 1 246 ? 26.139 -4.439 -6.369 1.00 93.38 246 GLY A CA 1
ATOM 1826 C C . GLY A 1 246 ? 25.903 -3.408 -5.261 1.00 93.38 246 GLY A C 1
ATOM 1827 O O . GLY A 1 246 ? 25.240 -2.391 -5.476 1.00 93.38 246 GLY A O 1
ATOM 1828 N N . HIS A 1 247 ? 26.473 -3.659 -4.078 1.00 92.94 247 HIS A N 1
ATOM 1829 C CA . HIS A 1 247 ? 26.368 -2.775 -2.911 1.00 92.94 247 HIS A CA 1
ATOM 1830 C C . HIS A 1 247 ? 27.070 -1.420 -3.105 1.00 92.94 247 HIS A C 1
ATOM 1832 O O . HIS A 1 247 ? 26.652 -0.434 -2.505 1.00 92.94 247 HIS A O 1
ATOM 1838 N N . LYS A 1 248 ? 28.089 -1.335 -3.973 1.00 94.62 248 LYS A N 1
ATOM 1839 C CA . LYS A 1 248 ? 28.818 -0.080 -4.238 1.00 94.62 248 LYS A CA 1
ATOM 1840 C C . LYS A 1 248 ? 27.950 0.956 -4.961 1.00 94.62 248 LYS A C 1
ATOM 1842 O O . LYS A 1 248 ? 28.199 2.147 -4.851 1.00 94.62 248 LYS A O 1
ATOM 1847 N N . HIS A 1 249 ? 26.911 0.501 -5.664 1.00 93.88 249 HIS A N 1
ATOM 1848 C CA . HIS A 1 249 ? 25.949 1.343 -6.381 1.00 93.88 249 HIS A CA 1
ATOM 1849 C C . HIS A 1 249 ? 24.519 1.141 -5.860 1.00 93.88 249 HIS A C 1
ATOM 1851 O O . HIS A 1 249 ? 23.560 1.190 -6.629 1.00 93.88 249 HIS A O 1
ATOM 1857 N N . LEU A 1 250 ? 24.355 0.906 -4.552 1.00 92.31 250 LEU A N 1
ATOM 1858 C CA . LEU A 1 250 ? 23.066 0.534 -3.960 1.00 92.31 250 LEU A CA 1
ATOM 1859 C C . LEU A 1 250 ? 21.947 1.542 -4.263 1.00 92.31 250 LEU A C 1
ATOM 1861 O O . LEU A 1 250 ? 20.872 1.129 -4.683 1.00 92.31 250 LEU A O 1
ATOM 1865 N N . ILE A 1 251 ? 22.204 2.847 -4.128 1.00 90.62 251 ILE A N 1
ATOM 1866 C CA . ILE A 1 251 ? 21.205 3.894 -4.411 1.00 90.62 251 ILE A CA 1
ATOM 1867 C C . ILE A 1 251 ? 20.754 3.825 -5.873 1.00 90.62 251 ILE A C 1
ATOM 1869 O O . ILE A 1 251 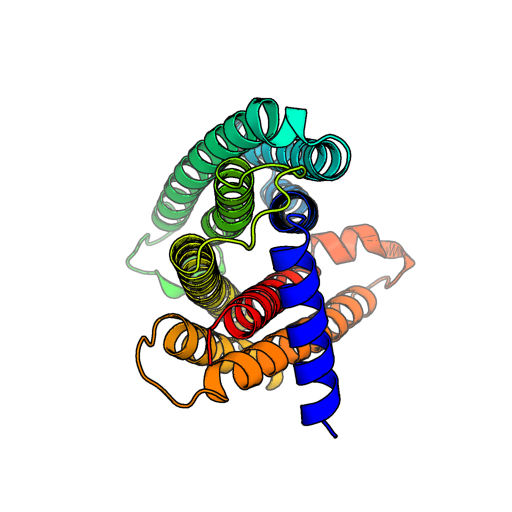? 19.562 3.747 -6.154 1.00 90.62 251 ILE A O 1
ATOM 1873 N N . TYR A 1 252 ? 21.701 3.772 -6.813 1.00 91.44 252 TYR A N 1
ATOM 1874 C CA . TYR A 1 252 ? 21.394 3.620 -8.237 1.00 91.44 252 TYR A CA 1
ATOM 1875 C C . TYR A 1 252 ? 20.605 2.330 -8.509 1.00 91.44 252 TYR A C 1
ATOM 1877 O O . TYR A 1 252 ? 19.643 2.323 -9.275 1.00 91.44 252 TYR A O 1
ATOM 1885 N N . ASN A 1 253 ? 20.971 1.230 -7.854 1.00 94.00 253 ASN A N 1
ATOM 1886 C CA . ASN A 1 253 ? 20.309 -0.054 -8.040 1.00 94.00 253 ASN A CA 1
ATOM 1887 C C . ASN A 1 253 ? 18.910 -0.110 -7.421 1.00 94.00 253 ASN A C 1
ATOM 1889 O O . ASN A 1 253 ? 18.064 -0.800 -7.978 1.00 94.00 253 ASN A O 1
ATOM 1893 N N . ILE A 1 254 ? 18.641 0.634 -6.346 1.00 91.12 254 ILE A N 1
ATOM 1894 C CA . ILE A 1 254 ? 17.285 0.849 -5.823 1.00 91.12 254 ILE A CA 1
ATOM 1895 C C . ILE A 1 254 ? 16.469 1.670 -6.829 1.00 91.12 254 ILE A C 1
ATOM 1897 O O . ILE A 1 254 ? 15.366 1.276 -7.191 1.00 91.12 254 ILE A O 1
ATOM 1901 N N . LEU A 1 255 ? 17.037 2.764 -7.350 1.00 88.75 255 LEU A N 1
ATOM 1902 C CA . LEU A 1 255 ? 16.350 3.654 -8.291 1.00 88.75 255 LEU A CA 1
ATOM 1903 C C . LEU A 1 255 ? 15.994 2.973 -9.616 1.00 88.75 255 LEU A C 1
ATOM 1905 O O . LEU A 1 255 ? 14.908 3.173 -10.146 1.00 88.75 255 LEU A O 1
ATOM 1909 N N . TYR A 1 256 ? 16.894 2.173 -10.176 1.00 88.44 256 TYR A N 1
ATOM 1910 C CA . TYR A 1 256 ? 16.716 1.578 -11.506 1.00 88.44 256 TYR A CA 1
ATOM 1911 C C . TYR A 1 256 ? 16.441 0.069 -11.468 1.00 88.44 256 TYR A C 1
ATOM 1913 O O . TYR A 1 256 ? 16.408 -0.581 -12.516 1.00 88.44 256 TYR A O 1
ATOM 1921 N N . GLY A 1 257 ? 16.269 -0.498 -10.275 1.00 90.75 257 GLY A N 1
ATOM 1922 C CA . GLY A 1 257 ? 15.977 -1.910 -10.059 1.00 90.75 257 GLY A CA 1
ATOM 1923 C C . GLY A 1 257 ? 14.487 -2.221 -9.898 1.00 90.75 257 GLY A C 1
ATOM 1924 O O . GLY A 1 257 ? 13.623 -1.392 -10.209 1.00 90.75 257 GLY A O 1
ATOM 1925 N N . PRO A 1 258 ? 14.179 -3.452 -9.446 1.00 92.19 258 PRO A N 1
ATOM 1926 C CA . PRO A 1 258 ? 12.838 -3.835 -9.022 1.00 92.19 258 PRO A CA 1
ATOM 1927 C C . PRO A 1 258 ? 12.331 -2.943 -7.880 1.00 92.19 258 PRO A C 1
ATOM 1929 O O . PRO A 1 258 ? 13.129 -2.563 -7.022 1.00 92.19 258 PRO A O 1
ATOM 1932 N N . PRO A 1 259 ? 11.020 -2.662 -7.821 1.00 91.88 259 PRO A N 1
ATOM 1933 C CA . PRO A 1 259 ? 10.440 -1.834 -6.773 1.00 91.88 259 PRO A CA 1
ATOM 1934 C C . PRO A 1 259 ? 10.498 -2.532 -5.416 1.00 91.88 259 PRO A C 1
ATOM 1936 O O . PRO A 1 259 ? 9.724 -3.452 -5.155 1.00 91.88 259 PRO A O 1
ATOM 1939 N N . VAL A 1 260 ? 11.469 -2.169 -4.575 1.00 92.56 260 VAL A N 1
ATOM 1940 C CA . VAL A 1 260 ? 11.839 -2.995 -3.416 1.00 92.56 260 VAL A CA 1
ATOM 1941 C C . VAL A 1 260 ? 10.729 -3.100 -2.377 1.00 92.56 260 VAL A C 1
ATOM 1943 O O . VAL A 1 260 ? 10.593 -4.163 -1.787 1.00 92.56 260 VAL A O 1
ATOM 1946 N N . LEU A 1 261 ? 9.906 -2.063 -2.182 1.00 94.25 261 LEU A N 1
ATOM 1947 C CA . LEU A 1 261 ? 8.870 -2.062 -1.142 1.00 94.25 261 LEU A CA 1
ATOM 1948 C C . LEU A 1 261 ? 7.503 -2.533 -1.646 1.00 94.25 261 LEU A C 1
ATOM 1950 O O . LEU A 1 261 ? 6.653 -2.883 -0.828 1.00 94.25 261 LEU A O 1
ATOM 1954 N N . ALA A 1 262 ? 7.285 -2.614 -2.962 1.00 94.19 262 ALA A N 1
ATOM 1955 C CA . ALA A 1 262 ? 6.011 -3.066 -3.527 1.00 94.19 262 ALA A CA 1
ATOM 1956 C C . ALA A 1 262 ? 5.544 -4.445 -2.998 1.00 94.19 262 ALA A C 1
ATOM 1958 O O . ALA A 1 262 ? 4.367 -4.567 -2.649 1.00 94.19 262 ALA A O 1
ATOM 1959 N N . PRO A 1 263 ? 6.417 -5.463 -2.827 1.00 96.81 263 PRO A N 1
ATOM 1960 C CA . PRO A 1 263 ? 6.016 -6.727 -2.205 1.00 96.81 263 PRO A CA 1
ATOM 1961 C C . PRO A 1 263 ? 5.569 -6.584 -0.741 1.00 96.81 263 PRO A C 1
ATOM 1963 O O . PRO A 1 263 ? 4.650 -7.275 -0.310 1.00 96.81 263 PRO A O 1
ATOM 1966 N N . LEU A 1 264 ? 6.154 -5.657 0.027 1.00 96.25 264 LEU A N 1
ATOM 1967 C CA . LEU A 1 264 ? 5.731 -5.403 1.410 1.00 96.25 264 LEU A CA 1
ATOM 1968 C C . LEU A 1 264 ? 4.371 -4.698 1.474 1.00 96.25 264 LEU A C 1
ATOM 1970 O O . LEU A 1 264 ? 3.580 -4.979 2.372 1.00 96.25 264 LEU A O 1
ATOM 1974 N N . LEU A 1 265 ? 4.060 -3.837 0.501 1.00 94.31 265 LEU A N 1
ATOM 1975 C CA . LEU A 1 265 ? 2.720 -3.256 0.362 1.00 94.31 265 LEU A CA 1
ATOM 1976 C C . LEU A 1 265 ? 1.674 -4.336 0.029 1.00 94.31 265 LEU A C 1
ATOM 1978 O O . LEU A 1 265 ? 0.560 -4.295 0.552 1.00 94.31 265 LEU A O 1
ATOM 1982 N N . PHE A 1 266 ? 2.037 -5.356 -0.758 1.00 97.56 266 PHE A N 1
ATOM 1983 C CA . PHE A 1 266 ? 1.169 -6.520 -0.964 1.00 97.56 266 PHE A CA 1
ATOM 1984 C C . PHE A 1 266 ? 1.009 -7.363 0.313 1.00 97.56 266 PHE A C 1
ATOM 1986 O O . PHE A 1 266 ? -0.111 -7.733 0.667 1.00 97.56 266 PHE A O 1
ATOM 1993 N N . ALA A 1 267 ? 2.088 -7.584 1.073 1.00 97.50 267 ALA A N 1
ATOM 1994 C CA . ALA A 1 267 ? 2.003 -8.244 2.379 1.00 97.50 267 ALA A CA 1
ATOM 1995 C C . ALA A 1 267 ? 1.076 -7.491 3.354 1.00 97.50 267 ALA A C 1
ATOM 1997 O O . ALA A 1 267 ? 0.317 -8.124 4.092 1.00 97.50 267 ALA A O 1
ATOM 1998 N N . ALA A 1 268 ? 1.072 -6.153 3.320 1.00 95.75 268 ALA A N 1
ATOM 1999 C CA . ALA A 1 268 ? 0.166 -5.334 4.126 1.00 95.75 268 ALA A CA 1
ATOM 2000 C C . ALA A 1 268 ? -1.317 -5.613 3.810 1.00 95.75 268 ALA A C 1
ATOM 2002 O O . ALA A 1 268 ? -2.137 -5.641 4.727 1.00 95.75 268 ALA A O 1
ATOM 2003 N N . CYS A 1 269 ? -1.664 -5.921 2.553 1.00 97.12 269 CYS A N 1
ATOM 2004 C CA . CYS A 1 269 ? -3.023 -6.335 2.180 1.00 97.12 269 CYS A CA 1
ATOM 2005 C C . CYS A 1 269 ? -3.443 -7.608 2.934 1.00 97.12 269 CYS A C 1
ATOM 2007 O O . CYS A 1 269 ? -4.545 -7.680 3.485 1.00 97.12 269 CYS A O 1
ATOM 2009 N N . GLY A 1 270 ? -2.544 -8.597 2.996 1.00 96.38 270 GLY A N 1
ATOM 2010 C CA . GLY A 1 270 ? -2.745 -9.824 3.765 1.00 96.38 270 GLY A CA 1
ATOM 2011 C C . GLY A 1 270 ? -2.920 -9.540 5.256 1.00 96.38 270 GLY A C 1
ATOM 2012 O O . GLY A 1 270 ? -3.878 -10.023 5.861 1.00 96.38 270 GLY A O 1
ATOM 2013 N N . PHE A 1 271 ? -2.077 -8.673 5.822 1.00 95.31 271 PHE A N 1
ATOM 2014 C CA . PHE A 1 271 ? -2.179 -8.252 7.220 1.00 95.31 271 PHE A CA 1
ATOM 2015 C C . PHE A 1 271 ? -3.537 -7.609 7.547 1.00 95.31 271 PHE A C 1
ATOM 2017 O O . PHE A 1 271 ? -4.161 -7.982 8.539 1.00 95.31 271 PHE A O 1
ATOM 2024 N N . PHE A 1 272 ? -4.059 -6.727 6.686 1.00 94.75 272 PHE A N 1
ATOM 2025 C CA . PHE A 1 272 ? -5.402 -6.157 6.860 1.00 94.75 272 PHE A CA 1
ATOM 2026 C C . PHE A 1 272 ? -6.486 -7.246 6.916 1.00 94.75 272 PHE A C 1
ATOM 2028 O O . PHE A 1 272 ? -7.404 -7.159 7.730 1.00 94.75 272 PHE A O 1
ATOM 2035 N N . GLY A 1 273 ? -6.356 -8.303 6.106 1.00 94.31 273 GLY A N 1
ATOM 2036 C CA . GLY A 1 273 ? -7.321 -9.407 6.086 1.00 94.31 273 GLY A CA 1
ATOM 2037 C C . GLY A 1 273 ? -7.222 -10.320 7.315 1.00 94.31 273 GLY A C 1
ATOM 2038 O O . GLY A 1 273 ? -8.244 -10.830 7.782 1.00 94.31 273 GLY A O 1
ATOM 2039 N N . LEU A 1 274 ? -6.027 -10.468 7.906 1.00 92.31 274 LEU A N 1
ATOM 2040 C CA . LEU A 1 274 ? -5.875 -11.117 9.215 1.00 92.31 274 LEU A CA 1
ATOM 2041 C C . LEU A 1 274 ? -6.540 -10.302 10.322 1.00 92.31 274 LEU A C 1
ATOM 2043 O O . LEU A 1 274 ? -7.273 -10.875 11.126 1.00 92.31 274 LEU A O 1
ATOM 2047 N N . LEU A 1 275 ? -6.342 -8.980 10.336 1.00 90.19 275 LEU A N 1
ATOM 2048 C CA . LEU A 1 275 ? -7.016 -8.099 11.293 1.00 90.19 275 LEU A CA 1
ATOM 2049 C C . LEU A 1 275 ? -8.540 -8.178 11.145 1.00 90.19 275 LEU A C 1
ATOM 2051 O O . LEU A 1 275 ? -9.248 -8.308 12.141 1.00 90.19 275 LEU A O 1
ATOM 2055 N N . ALA A 1 276 ? -9.046 -8.168 9.908 1.00 91.12 276 ALA A N 1
ATOM 2056 C CA . ALA A 1 276 ? -10.468 -8.353 9.641 1.00 91.12 276 ALA A CA 1
ATOM 2057 C C . ALA A 1 276 ? -10.971 -9.706 10.168 1.00 91.12 276 ALA A C 1
ATOM 2059 O O . ALA A 1 276 ? -12.003 -9.765 10.829 1.00 91.12 276 ALA A O 1
ATOM 2060 N N . THR A 1 277 ? -10.212 -10.785 9.949 1.00 89.81 277 THR A N 1
ATOM 2061 C CA . THR A 1 277 ? -10.571 -12.120 10.447 1.00 89.81 277 THR A CA 1
ATOM 2062 C C . THR A 1 277 ? -10.631 -12.163 11.970 1.00 89.81 277 THR A C 1
ATOM 2064 O O . THR A 1 277 ? -11.588 -12.697 12.516 1.00 89.81 277 THR A O 1
ATOM 2067 N N . ALA A 1 278 ? -9.659 -11.572 12.665 1.00 84.75 278 ALA A N 1
ATOM 2068 C CA . ALA A 1 278 ? -9.660 -11.526 14.126 1.00 84.75 278 ALA A CA 1
ATOM 2069 C C . ALA A 1 278 ? -10.852 -10.728 14.694 1.00 84.75 278 ALA A C 1
ATOM 2071 O O . ALA A 1 278 ? -11.355 -10.995 15.787 1.00 84.75 278 ALA A O 1
ATOM 2072 N N . LEU A 1 279 ? -11.356 -9.753 13.936 1.00 82.50 279 LEU A N 1
ATOM 2073 C CA . LEU A 1 279 ? -12.547 -8.989 14.300 1.00 82.50 279 LEU A CA 1
ATOM 2074 C C . LEU A 1 279 ? -13.858 -9.657 13.875 1.00 82.50 279 LEU A C 1
ATOM 2076 O O . LEU A 1 279 ? -14.915 -9.229 14.337 1.00 82.50 279 LEU A O 1
ATOM 2080 N N . ARG A 1 280 ? -13.817 -10.719 13.071 1.00 81.44 280 ARG A N 1
ATOM 2081 C CA . ARG A 1 280 ? -15.006 -11.483 12.705 1.00 81.44 280 ARG A CA 1
ATOM 2082 C C . ARG A 1 280 ? -15.493 -12.250 13.941 1.00 81.44 280 ARG A C 1
ATOM 2084 O O . ARG A 1 280 ? -14.759 -13.037 14.530 1.00 81.44 280 ARG A O 1
ATOM 2091 N N . GLY A 1 281 ? -16.720 -11.967 14.379 1.00 65.50 281 GLY A N 1
ATOM 2092 C CA . GLY A 1 281 ? -17.359 -12.697 15.478 1.00 65.50 281 GLY A CA 1
ATOM 2093 C C . GLY A 1 281 ? -17.477 -14.196 15.172 1.00 65.50 281 GLY A C 1
ATOM 2094 O O . GLY A 1 281 ? -17.480 -14.592 14.002 1.00 65.50 281 GLY A O 1
ATOM 2095 N N . LYS A 1 282 ? -17.557 -15.022 16.223 1.00 55.41 282 LYS A N 1
ATOM 2096 C CA . LYS A 1 282 ? -17.831 -16.460 16.083 1.00 55.41 282 LYS A CA 1
ATOM 2097 C C . LYS A 1 282 ? -19.166 -16.698 15.394 1.00 55.41 282 LYS A C 1
ATOM 2099 O O . LYS A 1 282 ? -20.142 -15.992 15.714 1.00 55.41 282 LYS A O 1
#

Radius of gyration: 19.15 Å; Cα contacts (8 Å, |Δi|>4): 420; chains: 1; bounding box: 51×46×60 Å

pLDDT: mean 90.4, std 11.68, range [43.69, 98.69]

Foldseek 3Di:
DVVVVLVVLLVVLLVCQQQLLLLLVLLQLLLVLLQLLLVLLVLQCVLVVVPDPLSCVSNVLSNQSNVLSNVCSVPVVSLQPRLLVSLVSLLVSLVVVLVVQLVFLQPPPPGVVPNLVSCLVGRPNLSSVLNNLSSLSSNLSNPGDHGDDNDGDPLVNLLVLLLSLLVSLLSLLVSLLSSLVSPCVVVPVPDVLSCQSVVLSNQLNCVSPDPDDDLVRNLVSLVSQLVSLVVVLVVQLVQLQPPPPRPNCNVVSCSPGPVNSSSVSSNVSSVSSSSSSSSDDD